Protein AF-A0A0G1R8Z8-F1 (afdb_monomer)

Secondary structure (DSSP, 8-state):
--SS--EEE-HHHHHHHHH-HHHHIIIII---TTT-PEEEE--HHHHHHHHHHHHHHHHTTS-TTTTTTS-HHHHHHHHHTTTTGGGGT-SSHHHHHHHHHHHHHHHHHHHHS-GGGGS-BPPPSSSS-EEEEETTTTEEEE---S--B--TT--SS---EEE--TTT-SSPEEEPPPPHHHHHHHHHHHHHHHHHHHHTT----TTGGG--TTTHHHHHHHTT-SEEEEEETTTEEEEE-TT---------

Solvent-accessible surface area (backbone atoms only — not comparable to full-atom values): 14712 Å² total; per-residue (Å²): 129,77,92,73,80,48,52,77,42,30,70,68,55,5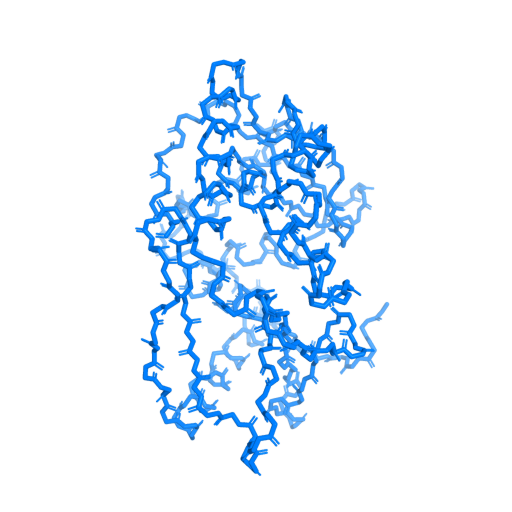2,50,34,34,75,74,21,32,33,27,25,39,49,55,71,68,42,52,43,91,86,80,64,25,28,49,40,81,38,34,51,68,56,35,41,49,52,40,52,47,55,51,56,49,55,40,69,78,46,59,54,88,54,48,70,74,56,53,63,58,64,50,35,61,62,50,41,66,75,36,52,55,55,52,12,33,34,86,46,71,66,63,43,50,54,43,49,54,51,47,47,52,28,43,52,42,36,73,77,34,46,65,69,72,59,44,57,58,59,81,73,97,49,96,65,44,70,47,76,74,33,72,93,76,34,32,29,38,36,54,81,74,86,77,45,73,54,61,96,87,64,88,64,98,74,94,78,50,62,53,64,49,52,85,83,39,64,54,67,44,78,47,87,78,73,62,66,68,63,50,48,53,53,53,50,52,53,50,51,53,52,50,50,31,59,76,67,72,54,50,62,37,88,63,44,92,82,41,43,91,71,30,43,68,55,50,32,47,76,71,64,70,32,45,80,48,50,76,52,78,90,59,19,41,26,29,23,58,81,84,56,87,66,74,84,72,89,80,120

Foldseek 3Di:
DPPQPAAEDEPVLLVLQVQFLLLSCQQPPDADPPQRFHAAEADLVNLLVVLLLVLLLVLLVDDLVCSPVDQSLVSSVVSSVCCPDVNRQDPDPVSSVVSSVLSSQLSVLCSVQVELSSAHWDDDPDPKDKDPLDSPNRHIYIDDDSTGRDDPPDPDPDDWDFDDPSSPDSYTHTDDDDDPVVVSVVSVVSSVVSVVCVVVVNTATPVGPVHDPSNVVSVCVVVVQWDFNQADPPRYTYTHRPVDPDPPPPPD

Sequence (252 aa):
MDRFSAVWLSHSSISAFKHCPRSYYLGSLYRDPQSGHKIGLITPSLALGSAVHEVLESLSILPTSDRFIISLIDRFQSVWQKFSGHKGGFSDAATESRSKEKGEEMLRRVMQHPGPLERKAVKIGQDLPQYWLSEADNLMLCGKLDWLEYLECQTYPVKKASYWHIAKDDMPIEKSLPDLTQSHELVLQIGKEIKLARALNRFKCPQGEQGCKYCLPYEKILDGKATFVGEGNYHTDLYADFTSTLPKSEIL

Mean predicted aligned error: 5.69 Å

Radius of gyration: 19.79 Å; Cα contacts (8 Å, |Δi|>4): 322; chains: 1; bounding box: 51×37×48 Å

Nearest PDB structures (foldseek):
  5aqd-assembly1_A  TM=4.080E-01  e=3.648E+00  Phormidium rubidum A09DM

Structure (mmCIF, N/CA/C/O backbone):
data_AF-A0A0G1R8Z8-F1
#
_entry.id   AF-A0A0G1R8Z8-F1
#
loop_
_atom_site.group_PDB
_atom_site.id
_atom_site.type_symbol
_atom_site.label_atom_id
_atom_site.label_alt_id
_atom_site.label_comp_id
_atom_site.label_asym_id
_atom_site.label_entity_id
_atom_site.label_seq_id
_atom_site.pdbx_PDB_ins_code
_atom_site.Cartn_x
_atom_site.Cartn_y
_atom_site.Cartn_z
_atom_site.occupancy
_atom_site.B_iso_or_equiv
_atom_site.auth_seq_id
_atom_site.auth_comp_id
_atom_site.auth_asym_id
_atom_site.auth_atom_id
_atom_site.pdbx_PDB_model_num
ATOM 1 N N . MET A 1 1 ? -15.969 -15.998 7.330 1.00 39.88 1 MET A N 1
ATOM 2 C CA . MET A 1 1 ? -15.921 -15.678 8.775 1.00 39.88 1 MET A CA 1
ATOM 3 C C . MET A 1 1 ? -14.471 -15.463 9.165 1.00 39.88 1 MET A C 1
ATOM 5 O O . MET A 1 1 ? -13.624 -16.183 8.651 1.00 39.88 1 MET A O 1
ATOM 9 N N . ASP A 1 2 ? -14.185 -14.459 9.994 1.00 58.53 2 ASP A N 1
ATOM 10 C CA . ASP A 1 2 ? -12.839 -14.244 10.537 1.00 58.53 2 ASP A CA 1
ATOM 11 C C . ASP A 1 2 ? -12.462 -15.436 11.424 1.00 58.53 2 ASP A C 1
ATOM 13 O O . ASP A 1 2 ? -13.195 -15.774 12.351 1.00 58.53 2 ASP A O 1
ATOM 17 N N . ARG A 1 3 ? -11.342 -16.093 11.113 1.00 59.28 3 ARG A N 1
ATOM 18 C CA . ARG A 1 3 ? -10.870 -17.288 11.824 1.00 59.28 3 ARG A CA 1
ATOM 19 C C . ARG A 1 3 ? -10.452 -16.980 13.265 1.00 59.28 3 ARG A C 1
ATOM 21 O O . ARG A 1 3 ? -10.438 -17.893 14.084 1.00 59.28 3 ARG A O 1
ATOM 28 N N . PHE A 1 4 ? -10.106 -15.727 13.568 1.00 67.56 4 PHE A N 1
ATOM 29 C CA . PHE A 1 4 ? -9.470 -15.352 14.834 1.00 67.56 4 PHE A CA 1
ATOM 30 C C . PHE A 1 4 ? -10.316 -14.420 15.710 1.00 67.56 4 PHE A C 1
ATOM 32 O O . PHE A 1 4 ? -9.870 -14.067 16.797 1.00 67.56 4 PHE A O 1
ATOM 39 N N . SER A 1 5 ? -11.513 -14.012 15.262 1.00 79.75 5 SER A N 1
ATOM 40 C CA . SER A 1 5 ? -12.367 -13.028 15.959 1.00 79.75 5 SER A CA 1
ATOM 41 C C . SER A 1 5 ? -11.605 -11.762 16.401 1.00 79.75 5 SER A C 1
ATOM 43 O O . SER A 1 5 ? -11.938 -11.142 17.413 1.00 79.75 5 SER A O 1
ATOM 45 N N . ALA A 1 6 ? -10.565 -11.384 15.652 1.00 87.88 6 ALA A N 1
ATOM 46 C CA . ALA A 1 6 ? -9.580 -10.391 16.057 1.00 87.88 6 ALA A CA 1
ATOM 47 C C . ALA A 1 6 ? -9.803 -9.049 15.349 1.00 87.88 6 ALA A C 1
ATOM 49 O O . ALA A 1 6 ? -10.399 -8.946 14.272 1.00 87.88 6 ALA A O 1
ATOM 50 N N . VAL A 1 7 ? -9.282 -7.972 15.930 1.00 92.38 7 VAL A N 1
ATOM 51 C CA . VAL A 1 7 ? -9.089 -6.722 15.193 1.00 92.38 7 VAL A CA 1
ATOM 52 C C . VAL A 1 7 ? -7.753 -6.807 14.472 1.00 92.38 7 VAL A C 1
ATOM 54 O O . VAL A 1 7 ? -6.696 -6.791 15.097 1.00 92.38 7 VAL A O 1
ATOM 57 N N . TRP A 1 8 ? -7.827 -6.896 13.148 1.00 93.50 8 TRP A N 1
ATOM 58 C CA . TRP A 1 8 ? -6.665 -6.917 12.272 1.00 93.50 8 TRP A CA 1
ATOM 59 C C . TRP A 1 8 ? -6.140 -5.498 12.061 1.00 93.50 8 TRP A C 1
ATOM 61 O O . TRP A 1 8 ? -6.896 -4.588 11.704 1.00 93.50 8 TRP A O 1
ATOM 71 N N . LEU A 1 9 ? -4.846 -5.325 12.293 1.00 95.12 9 LEU A N 1
ATOM 72 C CA . LEU A 1 9 ? -4.134 -4.059 12.275 1.00 95.12 9 LEU A CA 1
ATOM 73 C C . LEU A 1 9 ? -3.022 -4.139 11.233 1.00 95.12 9 LEU A C 1
ATOM 75 O O . LEU A 1 9 ? -2.052 -4.870 11.410 1.00 95.12 9 LEU A O 1
ATOM 79 N N . SER A 1 10 ? -3.146 -3.367 10.160 1.00 94.38 10 SER A N 1
ATOM 80 C CA . SER A 1 10 ? -2.079 -3.163 9.184 1.00 94.38 10 SER A CA 1
ATOM 81 C C . SER A 1 10 ? -1.579 -1.728 9.215 1.00 94.38 10 SER A C 1
ATOM 83 O O . SER A 1 10 ? -2.273 -0.830 9.696 1.00 94.38 10 SER A O 1
ATOM 85 N N . HIS A 1 11 ? -0.387 -1.487 8.663 1.00 92.94 11 HIS A N 1
ATOM 86 C CA . HIS A 1 11 ? 0.146 -0.130 8.517 1.00 92.94 11 HIS A CA 1
ATOM 87 C C . HIS A 1 11 ? -0.889 0.801 7.861 1.00 92.94 11 HIS A C 1
ATOM 89 O O . HIS A 1 11 ? -1.203 1.871 8.384 1.00 92.94 11 HIS A O 1
ATOM 95 N N . SER A 1 12 ? -1.467 0.377 6.733 1.00 91.25 12 SER A N 1
ATOM 96 C CA . SER A 1 12 ? -2.449 1.167 5.986 1.00 91.25 12 SER A CA 1
ATOM 97 C C . SER A 1 12 ? -3.742 1.382 6.770 1.00 91.25 12 SER A C 1
ATOM 99 O O . SER A 1 12 ? -4.284 2.485 6.745 1.00 91.25 12 SER A O 1
ATOM 101 N N . SER A 1 13 ? -4.220 0.377 7.514 1.00 93.38 13 SER A N 1
ATOM 102 C CA . SER A 1 13 ? -5.449 0.508 8.304 1.00 93.38 13 SER A CA 1
ATOM 103 C C . SER A 1 13 ? -5.258 1.431 9.512 1.00 93.38 13 SER A C 1
ATOM 105 O O . SER A 1 13 ? -6.115 2.271 9.787 1.00 93.38 13 SER A O 1
ATOM 107 N N . ILE A 1 14 ? -4.118 1.318 10.202 1.00 96.19 14 ILE A N 1
ATOM 108 C CA . ILE A 1 14 ? -3.718 2.209 11.299 1.00 96.19 14 ILE A CA 1
ATOM 109 C C . ILE A 1 14 ? -3.596 3.643 10.781 1.00 96.19 14 ILE A C 1
ATOM 111 O O . ILE A 1 14 ? -4.170 4.563 11.362 1.00 96.19 14 ILE A O 1
ATOM 115 N N . SER A 1 15 ? -2.891 3.834 9.664 1.00 95.62 15 SER A N 1
ATOM 116 C CA . SER A 1 15 ? -2.718 5.149 9.048 1.00 95.62 15 SER A CA 1
ATOM 117 C C . SER A 1 15 ? -4.064 5.766 8.662 1.00 95.62 15 SER A C 1
ATOM 119 O O . SER A 1 15 ? -4.334 6.910 9.028 1.00 95.62 15 SER A O 1
ATOM 121 N N . ALA A 1 16 ? -4.948 5.014 7.999 1.00 95.44 16 ALA A N 1
ATOM 122 C CA . ALA A 1 16 ? -6.281 5.493 7.635 1.00 95.44 16 ALA A CA 1
ATOM 123 C C . ALA A 1 16 ? -7.085 5.935 8.866 1.00 95.44 16 ALA A C 1
ATOM 125 O O . ALA A 1 16 ? -7.680 7.011 8.850 1.00 95.44 16 ALA A O 1
ATOM 126 N N . PHE A 1 17 ? -7.054 5.154 9.951 1.00 97.12 17 PHE A N 1
ATOM 127 C CA . PHE A 1 17 ? -7.760 5.495 11.185 1.00 97.12 17 PHE A CA 1
ATOM 128 C C . PHE A 1 17 ? -7.213 6.771 11.830 1.00 97.12 17 PHE A C 1
ATOM 130 O O . PHE A 1 17 ? -7.995 7.657 12.173 1.00 97.12 17 PHE A O 1
ATOM 137 N N . LYS A 1 18 ? -5.883 6.902 11.928 1.00 96.81 18 LYS A N 1
ATOM 138 C CA . LYS A 1 18 ? -5.230 8.098 12.484 1.00 96.81 18 LYS A CA 1
ATOM 139 C C . LYS A 1 18 ? -5.553 9.362 11.687 1.00 96.81 18 LYS A C 1
ATOM 141 O O . LYS A 1 18 ? -5.740 10.419 12.279 1.00 96.81 18 LYS A O 1
ATOM 146 N N . HIS A 1 19 ? -5.619 9.264 10.360 1.00 95.56 19 HIS A N 1
ATOM 147 C CA . HIS A 1 19 ? -5.975 10.397 9.507 1.00 95.56 19 HIS A CA 1
ATOM 148 C C . HIS A 1 19 ? -7.464 10.742 9.592 1.00 95.56 19 HIS A C 1
ATOM 150 O O . HIS A 1 19 ? -7.829 11.917 9.657 1.00 95.56 19 HIS A O 1
ATOM 156 N N . CYS A 1 20 ? -8.335 9.733 9.543 1.00 97.50 20 CYS A N 1
ATOM 157 C CA . CYS A 1 20 ? -9.777 9.908 9.635 1.00 97.50 20 CYS A CA 1
ATOM 158 C C . CYS A 1 20 ? -10.481 8.575 9.963 1.00 97.50 20 CYS A C 1
ATOM 160 O O . CYS A 1 20 ? -10.601 7.719 9.079 1.00 97.50 20 CYS A O 1
ATOM 162 N N . PRO A 1 21 ? -11.066 8.415 11.168 1.00 97.62 21 PRO A N 1
ATOM 163 C CA . PRO A 1 21 ? -11.839 7.222 11.521 1.00 97.62 21 PRO A CA 1
ATOM 164 C C . PRO A 1 21 ? -12.980 6.919 10.542 1.00 97.62 21 PRO A C 1
ATOM 166 O O . PRO A 1 21 ? -13.244 5.754 10.251 1.00 97.62 21 PRO A O 1
ATOM 169 N N . ARG A 1 22 ? -13.623 7.958 9.985 1.00 97.56 22 ARG A N 1
ATOM 170 C CA . ARG A 1 22 ? -14.664 7.807 8.954 1.00 97.56 22 ARG A CA 1
ATOM 171 C C . ARG A 1 22 ? -14.109 7.184 7.668 1.00 97.56 22 ARG A C 1
ATOM 173 O O . ARG A 1 22 ? -14.706 6.254 7.140 1.00 97.56 22 ARG A O 1
ATOM 180 N N . SER A 1 23 ? -12.946 7.638 7.193 1.00 96.62 23 SER A N 1
ATOM 181 C CA . SER A 1 23 ? -12.278 7.046 6.022 1.00 96.62 23 SER A CA 1
ATOM 182 C C . SER A 1 23 ? -11.858 5.599 6.277 1.00 96.62 23 SER A C 1
ATOM 184 O O . SER A 1 23 ? -12.014 4.761 5.393 1.00 96.62 23 SER A O 1
ATOM 186 N N . TYR A 1 24 ? -11.370 5.295 7.483 1.00 96.94 24 TYR A N 1
ATOM 187 C CA . TYR A 1 24 ? -11.067 3.923 7.889 1.00 96.94 24 TYR A CA 1
ATOM 188 C C . TYR A 1 24 ? -12.302 3.024 7.814 1.00 96.94 24 TYR A C 1
ATOM 190 O O . TYR A 1 24 ? -12.228 1.942 7.233 1.00 96.94 24 TYR A O 1
ATOM 198 N N . TYR A 1 25 ? -13.440 3.473 8.351 1.00 97.00 25 TYR A N 1
ATOM 199 C CA . TYR A 1 25 ? -14.686 2.718 8.263 1.00 97.00 25 TYR A CA 1
ATOM 200 C C . TYR A 1 25 ? -15.062 2.439 6.808 1.00 97.00 25 TYR A C 1
ATOM 202 O O . TYR A 1 25 ? -15.216 1.276 6.443 1.00 97.00 25 TYR A O 1
ATOM 210 N N . LEU A 1 26 ? -15.125 3.480 5.976 1.00 96.12 26 LEU A N 1
ATOM 211 C CA . LEU A 1 26 ? -15.540 3.362 4.578 1.00 96.12 26 LEU A CA 1
ATOM 212 C C . LEU A 1 26 ? -14.603 2.471 3.747 1.00 96.12 26 LEU A C 1
ATOM 214 O O . LEU A 1 26 ? -15.076 1.630 2.994 1.00 96.12 26 LEU A O 1
ATOM 218 N N . GLY A 1 27 ? -13.285 2.595 3.914 1.00 93.50 27 GLY A N 1
ATOM 219 C CA . GLY A 1 27 ? -12.323 1.813 3.128 1.00 93.50 27 GLY A CA 1
ATOM 220 C C . GLY A 1 27 ? -12.038 0.406 3.668 1.00 93.50 27 GLY A C 1
ATOM 221 O O . GLY A 1 27 ? -11.642 -0.480 2.915 1.00 93.50 27 GLY A O 1
ATOM 222 N N . SER A 1 28 ? -12.194 0.168 4.977 1.00 92.00 28 SER A N 1
ATOM 223 C CA . SER A 1 28 ? -11.765 -1.097 5.609 1.00 92.00 28 SER A CA 1
ATOM 224 C C . SER A 1 28 ? -12.922 -1.964 6.110 1.00 92.00 28 SER A C 1
ATOM 226 O O . SER A 1 28 ? -12.857 -3.199 6.022 1.00 92.00 28 SER A O 1
ATOM 228 N N . LEU A 1 29 ? -13.980 -1.352 6.648 1.00 93.38 29 LEU A N 1
ATOM 229 C CA . LEU A 1 29 ? -15.059 -2.053 7.353 1.00 93.38 29 LEU A CA 1
ATOM 230 C C . LEU A 1 29 ? -16.357 -2.118 6.558 1.00 93.38 29 LEU A C 1
ATOM 232 O O . LEU A 1 29 ? -17.009 -3.159 6.576 1.00 93.38 29 LEU A O 1
ATOM 236 N N . TYR A 1 30 ? -16.706 -1.041 5.863 1.00 95.06 30 TYR A N 1
ATOM 237 C CA . TYR A 1 30 ? -17.892 -0.983 5.028 1.00 95.06 30 TYR A CA 1
ATOM 238 C C . TYR A 1 30 ? -17.834 -2.065 3.944 1.00 95.06 30 TYR A C 1
ATOM 240 O O . TYR A 1 30 ? -16.764 -2.412 3.426 1.00 95.06 30 TYR A O 1
ATOM 248 N N . ARG A 1 31 ? -18.999 -2.638 3.658 1.00 95.19 31 ARG A N 1
ATOM 249 C CA . ARG A 1 31 ? -19.229 -3.557 2.551 1.00 95.19 31 ARG A CA 1
ATOM 250 C C . ARG A 1 31 ? -20.431 -3.044 1.790 1.00 95.19 31 ARG A C 1
ATOM 252 O O . ARG A 1 31 ? -21.429 -2.691 2.421 1.00 95.19 31 ARG A O 1
ATOM 259 N N . ASP A 1 32 ? -20.308 -2.991 0.476 1.00 93.38 32 ASP A N 1
ATOM 260 C CA . ASP A 1 32 ? -21.409 -2.594 -0.381 1.00 93.38 32 ASP A CA 1
ATOM 261 C C . ASP A 1 32 ? -22.579 -3.587 -0.210 1.00 93.38 32 ASP A C 1
ATOM 263 O O . ASP A 1 32 ? -22.354 -4.798 -0.247 1.00 93.38 32 ASP A O 1
ATOM 267 N N . PRO A 1 33 ? -23.820 -3.127 0.032 1.00 92.88 33 PRO A N 1
ATOM 268 C CA . PRO A 1 33 ? -24.957 -4.021 0.243 1.00 92.88 33 PRO A CA 1
ATOM 269 C C . PRO A 1 33 ? -25.344 -4.868 -0.974 1.00 92.88 33 PRO A C 1
ATOM 271 O O . PRO A 1 33 ? -26.024 -5.877 -0.793 1.00 92.88 33 PRO A O 1
ATOM 274 N N . GLN A 1 34 ? -24.970 -4.461 -2.191 1.00 90.62 34 GLN A N 1
ATOM 275 C CA . GLN A 1 34 ? -25.315 -5.168 -3.424 1.00 90.62 34 GLN A CA 1
ATOM 276 C C . GLN A 1 34 ? -24.279 -6.244 -3.750 1.00 90.62 34 GLN A C 1
ATOM 278 O O . GLN A 1 34 ? -24.656 -7.388 -4.002 1.00 90.62 34 GLN A O 1
ATOM 283 N N . SER A 1 35 ? -22.987 -5.905 -3.721 1.00 92.06 35 SER A N 1
ATOM 284 C CA . SER A 1 35 ? -21.907 -6.851 -4.048 1.00 92.06 35 SER A CA 1
ATOM 285 C C . SER A 1 35 ? -21.364 -7.609 -2.833 1.00 92.06 35 SER A C 1
ATOM 287 O O . SER A 1 35 ? -20.775 -8.680 -2.967 1.00 92.06 35 SER A O 1
ATOM 289 N N . GLY A 1 36 ? -21.528 -7.068 -1.623 1.00 93.62 36 GLY A N 1
ATOM 290 C CA . GLY A 1 36 ? -20.862 -7.557 -0.414 1.00 93.62 36 GLY A CA 1
ATOM 291 C C . GLY A 1 36 ? -19.353 -7.276 -0.387 1.00 93.62 36 GLY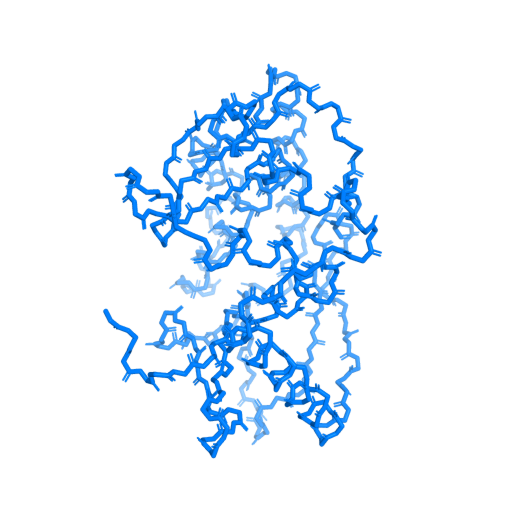 A C 1
ATOM 292 O O . GLY A 1 36 ? -18.672 -7.689 0.559 1.00 93.62 36 GLY A O 1
ATOM 293 N N . HIS A 1 37 ? -18.816 -6.584 -1.394 1.00 94.88 37 HIS A N 1
ATOM 294 C CA . HIS A 1 37 ? -17.397 -6.265 -1.526 1.00 94.88 37 HIS A CA 1
ATOM 295 C C . HIS A 1 37 ? -17.017 -5.007 -0.742 1.00 94.88 37 HIS A C 1
ATOM 297 O O . HIS A 1 37 ? -17.854 -4.210 -0.316 1.00 94.88 37 HIS A O 1
ATOM 303 N N . LYS A 1 38 ? -15.715 -4.820 -0.518 1.00 95.38 38 LYS A N 1
ATOM 304 C CA . LYS A 1 38 ? -15.174 -3.532 -0.062 1.00 95.38 38 LYS A CA 1
ATOM 305 C C . LYS A 1 38 ? -15.286 -2.500 -1.175 1.00 95.38 38 LYS A C 1
ATOM 307 O O . LYS A 1 38 ? -15.185 -2.856 -2.339 1.00 95.38 38 LYS A O 1
ATOM 312 N N . ILE A 1 39 ? -15.366 -1.226 -0.812 1.00 95.62 39 ILE A N 1
ATOM 313 C CA . ILE A 1 39 ? -15.182 -0.130 -1.766 1.00 95.62 39 ILE A CA 1
ATOM 314 C C . ILE A 1 39 ? -13.728 0.345 -1.732 1.00 95.62 39 ILE A C 1
ATOM 316 O O . ILE A 1 39 ? -13.145 0.545 -0.664 1.00 95.62 39 ILE A O 1
ATOM 320 N N . GLY A 1 40 ? -13.133 0.511 -2.905 1.00 93.94 40 GLY A N 1
ATOM 321 C CA . GLY A 1 40 ? -11.768 0.978 -3.094 1.00 93.94 40 GLY A CA 1
ATOM 322 C C . GLY A 1 40 ? -11.722 2.155 -4.056 1.00 93.94 40 GLY A C 1
ATOM 323 O O . GLY A 1 40 ? -12.546 2.279 -4.958 1.00 93.94 40 GLY A O 1
ATOM 324 N N . LEU A 1 41 ? -10.735 3.022 -3.865 1.00 93.94 41 LEU A N 1
ATOM 325 C CA . LEU A 1 41 ? -10.465 4.134 -4.770 1.00 93.94 41 LEU A CA 1
ATOM 326 C C . LEU A 1 41 ? -9.310 3.755 -5.685 1.00 93.94 41 LEU A C 1
ATOM 328 O O . LEU A 1 41 ? -8.272 3.304 -5.199 1.00 93.94 41 LEU A O 1
ATOM 332 N N . ILE A 1 42 ? -9.460 3.999 -6.981 1.00 94.56 42 ILE A N 1
ATOM 333 C CA . ILE A 1 42 ? -8.354 3.956 -7.931 1.00 94.56 42 ILE A CA 1
ATOM 334 C C . ILE A 1 42 ? -8.026 5.369 -8.409 1.00 94.56 42 ILE A C 1
ATOM 336 O O . ILE A 1 42 ? -8.902 6.202 -8.639 1.00 94.56 42 ILE A O 1
ATOM 340 N N . THR A 1 43 ? -6.734 5.647 -8.532 1.00 94.00 43 THR A N 1
ATOM 341 C CA . THR A 1 43 ? -6.217 6.915 -9.051 1.00 94.00 43 THR A CA 1
ATOM 342 C C . THR A 1 43 ? -5.051 6.632 -9.992 1.00 94.00 43 THR A C 1
ATOM 344 O O . THR A 1 43 ? -4.381 5.611 -9.804 1.00 94.00 43 THR A O 1
ATOM 347 N N . PRO A 1 44 ? -4.720 7.552 -10.916 1.00 94.44 44 PRO A N 1
ATOM 348 C CA . PRO A 1 44 ? -3.549 7.424 -11.784 1.00 94.44 44 PRO A CA 1
ATOM 349 C C . PRO A 1 44 ? -2.248 7.117 -11.029 1.00 94.44 44 PRO A C 1
ATOM 351 O O . PRO A 1 44 ? -1.438 6.312 -11.482 1.00 94.44 44 PRO A O 1
ATOM 354 N N . SER A 1 45 ? -2.053 7.736 -9.858 1.00 93.44 45 SER A N 1
ATOM 355 C CA . SER A 1 45 ? -0.876 7.509 -9.011 1.00 93.44 45 SER A CA 1
ATOM 356 C C . SER A 1 45 ? -0.870 6.114 -8.386 1.00 93.44 45 SER A C 1
ATOM 358 O O . SER A 1 45 ? 0.180 5.478 -8.335 1.00 93.44 45 SER A O 1
ATOM 360 N N . LEU A 1 46 ? -2.031 5.630 -7.927 1.00 93.12 46 LEU A N 1
ATOM 361 C CA . LEU A 1 46 ? -2.152 4.287 -7.361 1.00 93.12 46 LEU A CA 1
ATOM 362 C C . LEU A 1 46 ? -1.948 3.220 -8.439 1.00 93.12 46 LEU A C 1
ATOM 364 O O . LEU A 1 46 ? -1.193 2.286 -8.212 1.00 93.12 46 LEU A O 1
ATOM 368 N N . ALA A 1 47 ? -2.551 3.395 -9.617 1.00 95.19 47 ALA A N 1
ATOM 369 C CA . ALA A 1 47 ? -2.371 2.506 -10.760 1.00 95.19 47 ALA A CA 1
ATOM 370 C C . ALA A 1 47 ? -0.894 2.405 -11.176 1.00 95.19 47 ALA A C 1
ATOM 372 O O . ALA A 1 47 ? -0.366 1.304 -11.326 1.00 95.19 47 ALA A O 1
ATOM 373 N N . LEU A 1 48 ? -0.207 3.550 -11.273 1.00 96.62 48 LEU A N 1
ATOM 374 C CA . LEU A 1 48 ? 1.233 3.606 -11.523 1.00 96.62 48 LEU A CA 1
ATOM 375 C C . LEU A 1 48 ? 2.030 2.835 -10.462 1.00 96.62 48 LEU A C 1
ATOM 377 O O . LEU A 1 48 ? 2.846 1.982 -10.808 1.00 96.62 48 LEU A O 1
ATOM 381 N N . GLY A 1 49 ? 1.785 3.120 -9.181 1.00 95.12 49 GLY A N 1
ATOM 382 C CA . GLY A 1 49 ? 2.459 2.440 -8.077 1.00 95.12 49 GLY A CA 1
ATOM 383 C C . GLY A 1 49 ? 2.236 0.929 -8.118 1.00 95.12 49 GLY A C 1
ATOM 384 O O . GLY A 1 49 ? 3.200 0.172 -8.100 1.00 95.12 49 GLY A O 1
ATOM 385 N N . SER A 1 50 ? 0.985 0.484 -8.254 1.00 94.38 50 SER A N 1
ATOM 386 C CA . SER A 1 50 ? 0.631 -0.937 -8.330 1.00 94.38 50 SER A CA 1
ATOM 387 C C . SER A 1 50 ? 1.303 -1.653 -9.501 1.00 94.38 50 SER A C 1
ATOM 389 O O . SER A 1 50 ? 1.816 -2.752 -9.309 1.00 94.38 50 SER A O 1
ATOM 391 N N . ALA A 1 51 ? 1.368 -1.031 -10.681 1.00 96.69 51 ALA A N 1
ATOM 392 C CA . ALA A 1 51 ? 2.045 -1.614 -11.837 1.00 96.69 51 ALA A CA 1
ATOM 393 C C . ALA A 1 51 ? 3.560 -1.772 -11.607 1.00 96.69 51 ALA A C 1
ATOM 395 O O . ALA A 1 51 ? 4.129 -2.810 -11.942 1.00 96.69 51 ALA A O 1
ATOM 396 N N . V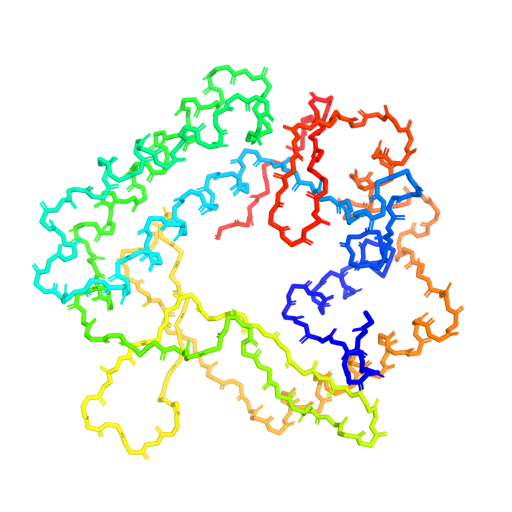AL A 1 52 ? 4.216 -0.772 -11.005 1.00 97.12 52 VAL A N 1
ATOM 397 C CA . VAL A 1 52 ? 5.646 -0.852 -10.656 1.00 97.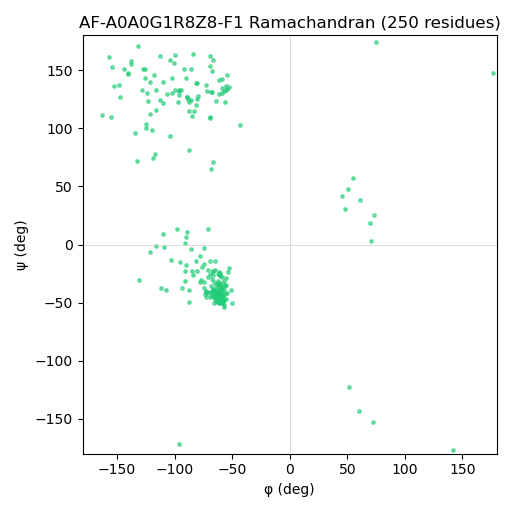12 52 VAL A CA 1
ATOM 398 C C . VAL A 1 52 ? 5.892 -1.917 -9.583 1.00 97.12 52 VAL A C 1
ATOM 400 O O . VAL A 1 52 ? 6.802 -2.730 -9.742 1.00 97.12 52 VAL A O 1
ATOM 403 N N . HIS A 1 53 ? 5.070 -1.959 -8.529 1.00 94.31 53 HIS A N 1
ATOM 404 C CA . HIS A 1 53 ? 5.157 -2.980 -7.480 1.00 94.31 53 HIS A CA 1
ATOM 405 C C . HIS A 1 53 ? 5.029 -4.391 -8.055 1.00 94.31 53 HIS A C 1
ATOM 407 O O . HIS A 1 53 ? 5.878 -5.233 -7.783 1.00 94.31 53 HIS A O 1
ATOM 413 N N . GLU A 1 54 ? 4.035 -4.637 -8.912 1.00 94.94 54 GLU A N 1
ATOM 414 C CA . GLU A 1 54 ? 3.826 -5.956 -9.515 1.00 94.94 54 GLU A CA 1
ATOM 415 C C . GLU A 1 54 ? 5.048 -6.421 -10.327 1.00 94.94 54 GLU A C 1
ATOM 417 O O . GLU A 1 54 ? 5.454 -7.582 -10.232 1.00 94.94 54 GLU A O 1
ATOM 422 N N . VAL A 1 55 ? 5.692 -5.515 -11.076 1.00 96.31 55 VAL A N 1
ATOM 423 C CA . VAL A 1 55 ? 6.929 -5.828 -11.810 1.00 96.31 55 VAL A CA 1
ATOM 424 C C . VAL A 1 55 ? 8.059 -6.202 -10.851 1.00 96.31 55 VAL A C 1
ATOM 426 O O . VAL A 1 55 ? 8.702 -7.234 -11.050 1.00 96.31 55 VAL A O 1
ATOM 429 N N . LEU A 1 56 ? 8.307 -5.400 -9.815 1.00 95.12 56 LEU A N 1
ATOM 430 C CA . LEU A 1 56 ? 9.446 -5.599 -8.913 1.00 95.12 56 LEU A CA 1
ATOM 431 C C . LEU A 1 56 ? 9.264 -6.799 -7.980 1.00 95.12 56 LEU A C 1
ATOM 433 O O . LEU A 1 56 ? 10.193 -7.588 -7.807 1.00 95.12 56 LEU A O 1
ATOM 437 N N . GLU A 1 57 ? 8.065 -6.999 -7.439 1.00 91.69 57 GLU A N 1
ATOM 438 C CA . GLU A 1 57 ? 7.745 -8.151 -6.590 1.00 91.69 57 GLU A CA 1
ATOM 439 C C . GLU A 1 57 ? 7.892 -9.469 -7.361 1.00 91.69 57 GLU A C 1
ATOM 441 O O . GLU A 1 57 ? 8.373 -10.461 -6.802 1.00 91.69 57 GLU A O 1
ATOM 446 N N . SER A 1 58 ? 7.586 -9.476 -8.667 1.00 91.94 58 SER A N 1
ATOM 447 C CA . SER A 1 58 ? 7.767 -10.661 -9.519 1.00 91.94 58 SER A CA 1
ATOM 448 C C . SER A 1 58 ? 9.226 -11.140 -9.588 1.00 91.94 58 SER A C 1
ATOM 450 O O . SER A 1 58 ? 9.475 -12.338 -9.744 1.00 91.94 58 SER A O 1
ATOM 452 N N . LEU A 1 59 ? 10.202 -10.242 -9.391 1.00 93.00 59 LEU A N 1
ATOM 453 C CA . LEU A 1 59 ? 11.630 -10.580 -9.402 1.00 93.00 59 LEU A CA 1
ATOM 454 C C . LEU A 1 59 ? 12.022 -11.469 -8.222 1.00 93.00 59 LEU A C 1
ATOM 456 O O . LEU A 1 59 ? 12.931 -12.291 -8.347 1.00 93.00 59 LEU A O 1
ATOM 460 N N . SER A 1 60 ? 11.323 -11.354 -7.088 1.00 89.12 60 SER A N 1
ATOM 461 C CA . SER A 1 60 ? 11.584 -12.180 -5.901 1.00 89.12 60 SER A CA 1
ATOM 462 C C . SER A 1 60 ? 11.382 -13.673 -6.181 1.00 89.12 60 SER A C 1
ATOM 464 O O . SER A 1 60 ? 11.972 -14.524 -5.509 1.00 89.12 60 SER A O 1
ATOM 466 N N . ILE A 1 61 ? 10.574 -14.002 -7.196 1.00 87.56 61 ILE A N 1
ATOM 467 C CA . ILE A 1 61 ? 10.252 -15.375 -7.572 1.00 87.56 61 ILE A CA 1
ATOM 468 C C . ILE A 1 61 ? 11.404 -16.023 -8.348 1.00 87.56 61 ILE A C 1
ATOM 470 O O . ILE A 1 61 ? 11.605 -17.232 -8.202 1.00 87.56 61 ILE A O 1
ATOM 474 N N . LEU A 1 6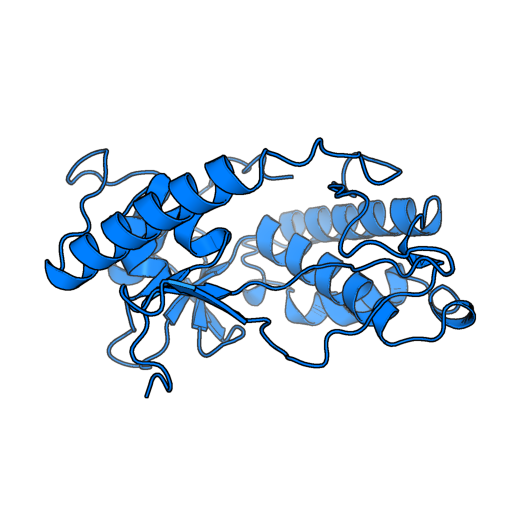2 ? 12.171 -15.222 -9.091 1.00 90.62 62 LEU A N 1
ATOM 475 C CA . LEU A 1 62 ? 13.227 -15.650 -10.006 1.00 90.62 62 LEU A CA 1
ATOM 476 C C . LEU A 1 62 ? 14.583 -15.856 -9.298 1.00 90.62 62 LEU A C 1
ATOM 478 O O . LEU A 1 62 ? 14.885 -15.146 -8.325 1.00 90.62 62 LEU A O 1
ATOM 482 N N . PRO A 1 63 ? 15.437 -16.765 -9.814 1.00 92.31 63 PRO A N 1
ATOM 483 C CA . PRO A 1 63 ? 16.856 -16.806 -9.467 1.00 92.31 63 PRO A CA 1
ATOM 484 C C . PRO A 1 63 ? 17.519 -15.447 -9.709 1.00 92.31 63 PRO A C 1
ATOM 486 O O . PRO A 1 63 ? 17.170 -14.744 -10.654 1.00 92.31 63 PRO A O 1
ATOM 489 N N . THR A 1 64 ? 18.493 -15.072 -8.877 1.00 92.88 64 THR A N 1
ATOM 490 C CA . THR A 1 64 ? 19.150 -13.753 -8.959 1.00 92.88 64 THR A CA 1
ATOM 491 C C . THR A 1 64 ? 19.801 -13.490 -10.317 1.00 92.88 64 THR A C 1
ATOM 493 O O . THR A 1 64 ? 19.751 -12.360 -10.789 1.00 92.88 64 THR A O 1
ATOM 496 N N . SER A 1 65 ? 20.340 -14.527 -10.971 1.00 93.56 65 SER A N 1
ATOM 497 C CA . SER A 1 65 ? 20.913 -14.459 -12.324 1.00 93.56 65 SER A CA 1
ATOM 498 C C . SER A 1 65 ? 19.902 -14.074 -13.406 1.00 93.56 65 SER A C 1
ATOM 500 O O . SER A 1 65 ? 20.290 -13.523 -14.431 1.00 93.56 65 SER A O 1
ATOM 502 N N . ASP A 1 66 ? 18.614 -14.341 -13.178 1.00 94.31 66 ASP A N 1
ATOM 503 C CA . ASP A 1 66 ? 17.592 -14.299 -14.226 1.00 94.31 66 ASP A CA 1
ATOM 504 C C . ASP A 1 66 ? 16.734 -13.027 -14.160 1.00 94.31 66 ASP A C 1
ATOM 506 O O . ASP A 1 66 ? 15.994 -12.709 -15.095 1.00 94.31 66 ASP A O 1
ATOM 510 N N . ARG A 1 67 ? 16.818 -12.280 -13.052 1.00 93.12 67 ARG A N 1
ATOM 511 C CA . ARG A 1 67 ? 15.922 -11.153 -12.739 1.00 93.12 67 ARG A CA 1
ATOM 512 C C . ARG A 1 67 ? 15.938 -10.050 -13.791 1.00 93.12 67 ARG A C 1
ATOM 514 O O . ARG A 1 67 ? 14.878 -9.522 -14.118 1.00 93.12 67 ARG A O 1
ATOM 521 N N . PHE A 1 68 ? 17.110 -9.754 -14.345 1.00 94.44 68 PHE A N 1
ATOM 522 C CA . PHE A 1 68 ? 17.317 -8.648 -15.283 1.00 94.44 68 PHE A CA 1
ATOM 523 C C . PHE A 1 68 ? 17.601 -9.102 -16.723 1.00 94.44 68 PHE A C 1
ATOM 525 O O . PHE A 1 68 ? 17.922 -8.268 -17.563 1.00 94.44 68 PHE A O 1
ATOM 532 N N . ILE A 1 69 ? 17.455 -10.401 -17.032 1.00 93.25 69 ILE A N 1
ATOM 533 C CA . ILE A 1 69 ? 17.585 -10.912 -18.411 1.00 93.25 69 ILE A CA 1
ATOM 534 C C . ILE A 1 69 ? 16.489 -10.317 -19.303 1.00 93.25 69 ILE A C 1
ATOM 536 O O . ILE A 1 69 ? 16.757 -9.849 -20.405 1.00 93.25 69 ILE A O 1
ATOM 540 N N . ILE A 1 70 ? 15.246 -10.338 -18.814 1.00 92.69 70 ILE A N 1
ATOM 541 C CA . ILE A 1 70 ? 14.123 -9.653 -19.459 1.00 92.69 70 ILE A CA 1
ATOM 542 C C . ILE A 1 70 ? 14.068 -8.241 -18.889 1.00 92.69 70 ILE A C 1
ATOM 544 O O . ILE A 1 70 ? 13.992 -8.079 -17.667 1.00 92.69 70 ILE A O 1
ATOM 548 N N . SER A 1 71 ? 14.058 -7.240 -19.770 1.00 95.69 71 SER A N 1
ATOM 549 C CA . SER A 1 71 ? 13.948 -5.833 -19.388 1.00 95.69 71 SER A CA 1
ATOM 550 C C . SER A 1 71 ? 12.737 -5.601 -18.482 1.00 95.69 71 SER A C 1
ATOM 552 O O . SER A 1 71 ? 11.631 -6.081 -18.757 1.00 95.69 71 SER A O 1
ATOM 554 N N . LEU A 1 72 ? 12.917 -4.820 -17.410 1.00 97.06 72 LEU A N 1
ATOM 555 C CA . LEU A 1 72 ? 11.796 -4.427 -16.549 1.00 97.06 72 LEU A CA 1
ATOM 556 C C . LEU A 1 72 ? 10.747 -3.630 -17.330 1.00 97.06 72 LEU A C 1
ATOM 558 O O . LEU A 1 72 ? 9.568 -3.684 -16.990 1.00 97.06 72 LEU A O 1
ATOM 562 N N . ILE A 1 73 ? 11.160 -2.948 -18.401 1.00 97.38 73 ILE A N 1
ATOM 563 C CA . ILE A 1 73 ? 10.266 -2.198 -19.286 1.00 97.38 73 ILE A CA 1
ATOM 564 C C . ILE A 1 73 ? 9.333 -3.141 -20.051 1.00 97.38 73 ILE A C 1
ATOM 566 O O . ILE A 1 73 ? 8.131 -2.893 -20.096 1.00 97.38 73 ILE A O 1
ATOM 570 N N . ASP A 1 74 ? 9.836 -4.263 -20.566 1.00 96.00 74 ASP A N 1
ATOM 571 C CA . ASP A 1 74 ? 9.011 -5.237 -21.297 1.00 96.00 74 ASP A CA 1
ATOM 572 C C . ASP A 1 74 ? 7.982 -5.896 -20.364 1.00 96.00 74 ASP A C 1
ATOM 574 O O . ASP A 1 74 ? 6.801 -6.060 -20.701 1.00 96.00 74 ASP A O 1
ATOM 578 N N . ARG A 1 75 ? 8.409 -6.212 -19.132 1.00 96.31 75 ARG A N 1
ATOM 579 C CA . ARG A 1 75 ? 7.510 -6.699 -18.073 1.00 96.31 75 ARG A CA 1
ATOM 580 C C . ARG A 1 75 ? 6.441 -5.659 -17.747 1.00 96.31 75 ARG A C 1
ATOM 582 O O . ARG A 1 75 ? 5.260 -5.993 -17.669 1.00 96.31 75 ARG A O 1
ATOM 589 N N . PHE A 1 76 ? 6.842 -4.400 -17.605 1.00 97.75 76 PHE A N 1
ATOM 590 C CA . PHE A 1 76 ? 5.940 -3.298 -17.294 1.00 97.75 76 PHE A CA 1
ATOM 591 C C . PHE A 1 76 ? 4.901 -3.062 -18.381 1.00 97.75 76 PHE A C 1
ATOM 593 O O . PHE A 1 76 ? 3.730 -2.906 -18.059 1.00 97.75 76 PHE A O 1
ATOM 600 N N . GLN A 1 77 ? 5.277 -3.107 -19.659 1.00 96.00 77 GLN A N 1
ATOM 601 C CA . GLN A 1 77 ? 4.328 -2.960 -20.766 1.00 96.00 77 GLN A CA 1
ATOM 602 C C . GLN A 1 77 ? 3.228 -4.028 -20.738 1.00 96.00 77 GLN A C 1
ATOM 604 O O . GLN A 1 77 ? 2.067 -3.720 -21.026 1.00 96.00 77 GLN A O 1
ATOM 609 N N . SER A 1 78 ? 3.584 -5.253 -20.347 1.00 95.56 78 SER A N 1
ATOM 610 C CA . SER A 1 78 ? 2.641 -6.363 -20.188 1.00 95.56 78 SER A CA 1
ATOM 611 C C . SER A 1 78 ? 1.705 -6.145 -18.992 1.00 95.56 78 SER A C 1
ATOM 613 O O . SER A 1 78 ? 0.492 -6.315 -19.110 1.00 95.56 78 SER A O 1
ATOM 615 N N . VAL A 1 79 ? 2.254 -5.719 -17.850 1.00 96.44 79 VAL A N 1
ATOM 616 C CA . VAL A 1 79 ? 1.491 -5.425 -16.622 1.00 96.44 79 VAL A CA 1
ATOM 617 C C . VAL A 1 79 ? 0.571 -4.214 -16.803 1.00 96.44 79 VAL A C 1
ATOM 619 O O . VAL A 1 79 ? -0.572 -4.238 -16.345 1.00 96.44 79 VAL A O 1
ATOM 622 N N . TRP A 1 80 ? 1.021 -3.179 -17.519 1.00 97.19 80 TRP A N 1
ATOM 623 C CA . TRP A 1 80 ? 0.300 -1.915 -17.706 1.00 97.19 80 TRP A CA 1
ATOM 624 C C . TRP A 1 80 ? -1.092 -2.102 -18.314 1.00 97.19 80 TRP A C 1
ATOM 626 O O . TRP A 1 80 ? -2.014 -1.379 -17.952 1.00 97.19 80 TRP A O 1
ATO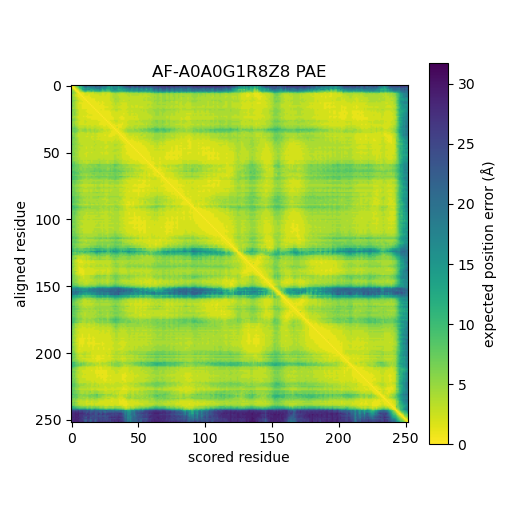M 636 N N . GLN A 1 81 ? -1.285 -3.126 -19.155 1.00 94.81 81 GLN A N 1
ATOM 637 C CA . GLN A 1 81 ? -2.586 -3.440 -19.763 1.00 94.81 81 GLN A CA 1
ATOM 638 C C . GLN A 1 81 ? -3.702 -3.646 -18.728 1.00 94.81 81 GLN A C 1
ATOM 640 O O . GLN A 1 81 ? -4.867 -3.362 -19.004 1.00 94.81 81 GLN A O 1
ATOM 645 N N . LYS A 1 82 ? -3.362 -4.108 -17.517 1.00 93.88 82 LYS A N 1
ATOM 646 C CA . LYS A 1 82 ? -4.322 -4.288 -16.415 1.00 93.88 82 LYS A CA 1
ATOM 647 C C . LYS A 1 82 ? -4.837 -2.958 -15.859 1.00 93.88 82 LYS A C 1
ATOM 649 O O . LYS A 1 82 ? -5.939 -2.912 -15.319 1.00 93.88 82 LYS A O 1
ATOM 654 N N . PHE A 1 83 ? -4.050 -1.896 -16.011 1.00 94.31 83 PHE A N 1
ATOM 655 C CA . PHE A 1 83 ? -4.277 -0.574 -15.438 1.00 94.31 83 PHE A CA 1
ATOM 656 C C . PHE A 1 83 ? -4.659 0.480 -16.490 1.00 94.31 83 PHE A C 1
ATOM 658 O O . PHE A 1 83 ? -4.917 1.620 -16.131 1.00 94.31 83 PHE A O 1
ATOM 665 N N . SER A 1 84 ? -4.715 0.139 -17.777 1.00 94.25 84 SER A N 1
ATOM 666 C CA . SER A 1 84 ? -5.009 1.106 -18.840 1.00 94.25 84 SER A CA 1
ATOM 667 C C . SER A 1 84 ? -6.439 1.665 -18.813 1.00 94.25 84 SER A C 1
ATOM 669 O O . SER A 1 84 ? -7.400 0.989 -18.426 1.00 94.25 84 SER A O 1
ATOM 671 N N . GLY A 1 85 ? -6.589 2.912 -19.268 1.00 94.31 85 GLY A N 1
ATOM 672 C CA . GLY A 1 85 ? -7.863 3.622 -19.359 1.00 94.31 85 GLY A CA 1
ATOM 673 C C . GLY A 1 85 ? -8.575 3.806 -18.015 1.00 94.31 85 GLY A C 1
ATOM 674 O O . GLY A 1 85 ? -7.965 3.997 -16.963 1.00 94.31 85 GLY A O 1
ATOM 675 N N . HIS A 1 86 ? -9.906 3.722 -18.034 1.00 93.06 86 HIS A N 1
ATOM 676 C CA . H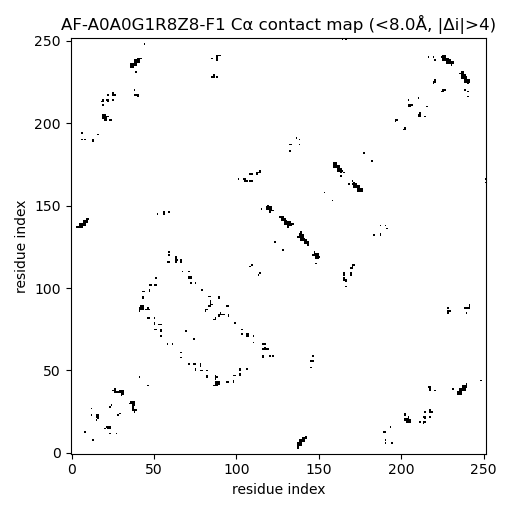IS A 1 86 ? -10.724 3.941 -16.838 1.00 93.06 86 HIS A CA 1
ATOM 677 C C . HIS A 1 86 ? -10.376 2.977 -15.689 1.00 93.06 86 HIS A C 1
ATOM 679 O O . HIS A 1 86 ? -10.491 3.369 -14.531 1.00 93.06 86 HIS A O 1
ATOM 685 N N . LYS A 1 87 ? -9.867 1.765 -15.977 1.00 91.69 87 LYS A N 1
ATOM 686 C CA . LYS A 1 87 ? -9.445 0.793 -14.950 1.00 91.69 87 LYS A CA 1
ATOM 687 C C . LYS A 1 87 ? -8.335 1.321 -14.042 1.00 91.69 87 LYS A C 1
ATOM 689 O O . LYS A 1 87 ? -8.326 0.996 -12.862 1.00 91.69 87 LYS A O 1
ATOM 694 N N . GLY A 1 88 ? -7.431 2.151 -14.562 1.00 91.31 88 GLY A N 1
ATOM 695 C CA . GLY A 1 88 ? -6.390 2.824 -13.775 1.00 91.31 88 GLY A CA 1
ATOM 696 C C . GLY A 1 88 ? -6.804 4.180 -13.215 1.00 91.31 88 GLY A C 1
ATOM 697 O O . GLY A 1 88 ? -5.969 4.895 -12.664 1.00 91.31 88 GLY A O 1
ATOM 698 N N . GLY A 1 89 ? -8.071 4.566 -13.368 1.00 92.94 89 GLY A N 1
ATOM 699 C CA . GLY A 1 89 ? -8.553 5.887 -12.977 1.00 92.94 89 GLY A CA 1
ATOM 700 C C . GLY A 1 89 ? -8.086 7.010 -13.908 1.00 92.94 89 GLY A C 1
ATOM 701 O O . GLY A 1 89 ? -8.008 8.158 -13.475 1.00 92.94 89 GLY A O 1
ATOM 702 N N . PHE A 1 90 ? -7.775 6.713 -15.174 1.00 94.00 90 PHE A N 1
ATOM 703 C CA . PHE A 1 90 ? -7.404 7.723 -16.168 1.00 94.00 90 PHE A CA 1
ATOM 704 C C . PHE A 1 90 ? -8.641 8.331 -16.841 1.00 94.00 90 PHE A C 1
ATOM 706 O O . PHE A 1 90 ? -9.450 7.607 -17.416 1.00 94.00 90 PHE A O 1
ATOM 713 N N . SER A 1 91 ? -8.769 9.662 -16.791 1.00 90.06 91 SER A N 1
ATOM 714 C CA . SER A 1 91 ? -9.808 10.425 -17.504 1.00 90.06 91 SER A CA 1
ATOM 715 C C . SER A 1 91 ? -9.481 10.675 -18.977 1.00 90.06 91 SER A C 1
ATOM 717 O O . SER A 1 91 ? -10.372 10.955 -19.773 1.00 90.06 91 SER A O 1
ATOM 719 N N . ASP A 1 92 ? -8.198 10.636 -19.336 1.00 93.12 92 ASP A N 1
ATOM 720 C CA . ASP A 1 92 ? -7.706 11.004 -20.657 1.00 93.12 92 ASP A CA 1
ATOM 721 C C . ASP A 1 92 ? -6.384 10.291 -20.982 1.00 93.12 92 ASP A C 1
ATOM 723 O O . ASP A 1 92 ? -5.591 9.955 -20.096 1.00 93.12 92 ASP A O 1
ATOM 727 N N . ALA A 1 93 ? -6.136 10.094 -22.278 1.00 94.56 93 ALA A N 1
ATOM 728 C CA . ALA A 1 93 ? -4.965 9.376 -22.774 1.00 94.56 93 ALA A CA 1
ATOM 729 C C . ALA A 1 93 ? -3.635 10.100 -22.491 1.00 94.56 93 ALA A C 1
ATOM 731 O O . ALA A 1 93 ? -2.597 9.449 -22.376 1.00 94.56 93 ALA A O 1
ATOM 732 N N . ALA A 1 94 ? -3.638 11.431 -22.353 1.00 94.81 94 ALA A N 1
ATOM 733 C CA . ALA A 1 94 ? -2.415 12.188 -22.086 1.00 94.81 94 ALA A CA 1
ATOM 734 C C . ALA A 1 94 ? -1.940 11.975 -20.641 1.00 94.81 94 ALA A C 1
ATOM 736 O O . ALA A 1 94 ? -0.744 11.801 -20.390 1.00 94.81 94 ALA A O 1
ATOM 737 N N . THR A 1 95 ? -2.869 11.938 -19.684 1.00 92.94 95 THR A N 1
ATOM 738 C CA . THR A 1 95 ? -2.581 11.587 -18.291 1.00 92.94 95 THR A CA 1
ATOM 739 C C . THR A 1 95 ? -2.108 10.142 -18.171 1.00 92.94 95 THR A C 1
ATOM 741 O O . THR A 1 95 ? -1.148 9.896 -17.438 1.00 92.94 95 THR A O 1
ATOM 744 N N . GLU A 1 96 ? -2.714 9.208 -18.911 1.00 96.38 96 GLU A N 1
ATOM 745 C CA . GLU A 1 96 ? -2.240 7.820 -18.965 1.00 96.38 96 GLU A CA 1
ATOM 746 C C . GLU A 1 96 ? -0.810 7.721 -19.512 1.00 96.38 96 GLU A C 1
ATOM 748 O O . GLU A 1 96 ? 0.043 7.132 -18.847 1.00 96.38 96 GLU A O 1
ATOM 753 N N . SER A 1 97 ? -0.521 8.346 -20.662 1.00 96.62 97 SER A N 1
ATOM 754 C CA . SER A 1 97 ? 0.820 8.326 -21.273 1.00 96.62 97 SER A CA 1
ATOM 755 C C . SER A 1 97 ? 1.876 8.866 -20.316 1.00 96.62 97 SER A C 1
ATOM 757 O O . SER A 1 97 ? 2.875 8.202 -20.056 1.00 96.62 97 SER A O 1
ATOM 759 N N . ARG A 1 98 ? 1.612 10.019 -19.688 1.00 96.06 98 ARG A N 1
ATOM 760 C CA . ARG A 1 98 ? 2.535 10.632 -18.724 1.00 96.06 98 ARG A CA 1
ATOM 761 C C . ARG A 1 98 ? 2.787 9.740 -17.506 1.00 96.06 98 ARG A C 1
ATOM 763 O O . ARG A 1 98 ? 3.912 9.680 -17.014 1.00 96.06 98 ARG A O 1
ATOM 770 N N . SER A 1 99 ? 1.757 9.069 -16.986 1.00 96.19 99 SER A N 1
ATOM 771 C CA . SER A 1 99 ? 1.932 8.124 -15.877 1.00 96.19 99 SER A CA 1
ATOM 772 C C . SER A 1 99 ? 2.740 6.904 -16.307 1.00 96.19 99 SER A C 1
ATOM 774 O O . SER A 1 99 ? 3.631 6.486 -15.569 1.00 96.19 99 SER A O 1
ATOM 776 N N . LYS A 1 100 ? 2.481 6.372 -17.504 1.00 97.25 100 LYS A N 1
ATOM 777 C CA . LYS A 1 100 ? 3.227 5.245 -18.065 1.00 97.25 100 LYS A CA 1
ATOM 778 C C . LYS A 1 100 ? 4.704 5.589 -18.259 1.00 97.25 100 LYS A C 1
ATOM 780 O O . LYS A 1 100 ? 5.557 4.865 -17.758 1.00 97.25 100 LYS A O 1
ATOM 785 N N . GLU A 1 101 ? 5.003 6.719 -18.897 1.00 97.31 101 GLU A N 1
ATOM 786 C CA . GLU A 1 101 ? 6.368 7.228 -19.096 1.00 97.31 101 GLU A CA 1
ATOM 787 C C . GLU A 1 101 ? 7.107 7.391 -17.764 1.00 97.31 101 GLU A C 1
ATOM 789 O O . GLU A 1 101 ? 8.256 6.969 -17.631 1.00 97.31 101 GLU A O 1
ATOM 794 N N . LYS A 1 102 ? 6.431 7.925 -16.738 1.00 97.19 102 LYS A N 1
ATOM 795 C CA . LYS A 1 102 ? 6.994 8.031 -15.387 1.00 97.19 102 LYS A CA 1
ATOM 796 C C . LYS A 1 102 ? 7.313 6.659 -14.777 1.00 97.19 102 LYS A C 1
ATOM 798 O O . LYS A 1 102 ? 8.336 6.523 -14.112 1.00 97.19 102 LYS A O 1
ATOM 803 N N . GLY A 1 103 ? 6.462 5.655 -14.985 1.00 97.62 103 GLY A N 1
ATOM 804 C CA . GLY A 1 103 ? 6.714 4.282 -14.534 1.00 97.62 103 GLY A CA 1
ATOM 805 C C . GLY A 1 103 ? 7.889 3.627 -15.247 1.00 97.62 103 GLY A C 1
ATOM 806 O O . GLY A 1 103 ? 8.715 2.980 -14.608 1.00 97.62 103 GLY A O 1
ATOM 807 N N . GLU A 1 104 ? 8.022 3.858 -16.550 1.00 97.88 104 GLU A N 1
ATOM 808 C CA . GLU A 1 104 ? 9.192 3.407 -17.298 1.00 97.88 104 GLU A CA 1
ATOM 809 C C . GLU A 1 104 ? 10.474 4.073 -16.788 1.00 97.88 104 GLU A C 1
ATOM 811 O O . GLU A 1 104 ? 11.466 3.383 -16.580 1.00 97.88 104 GLU A O 1
ATOM 816 N N . GLU A 1 105 ? 10.455 5.379 -16.515 1.00 97.75 105 GLU A N 1
ATOM 817 C CA . GLU A 1 105 ? 11.596 6.107 -15.942 1.00 97.75 105 GLU A CA 1
ATOM 818 C C . GLU A 1 105 ? 12.015 5.536 -14.577 1.00 97.75 105 GLU A C 1
ATOM 820 O O . GLU A 1 105 ? 13.195 5.279 -14.333 1.00 97.75 105 GLU A O 1
ATOM 825 N N . MET A 1 106 ? 11.036 5.263 -13.708 1.00 97.62 106 MET A N 1
ATOM 826 C CA . MET A 1 106 ? 11.251 4.596 -12.420 1.00 97.62 106 MET A CA 1
ATOM 827 C C . MET A 1 106 ? 11.965 3.252 -12.595 1.00 97.62 106 MET A C 1
ATOM 829 O O . MET A 1 106 ? 12.944 2.971 -11.907 1.00 97.62 106 MET A O 1
ATOM 833 N N . LEU A 1 107 ? 11.510 2.426 -13.536 1.00 97.94 107 LEU A N 1
ATOM 834 C CA . LEU A 1 107 ? 12.087 1.105 -13.776 1.00 97.94 107 LEU A CA 1
ATOM 835 C C . LEU A 1 107 ? 13.445 1.165 -14.483 1.00 97.94 107 LEU A C 1
ATOM 837 O O . LEU A 1 107 ? 14.309 0.343 -14.182 1.00 97.94 107 LEU A O 1
ATOM 841 N N . ARG A 1 108 ? 13.682 2.151 -15.360 1.00 97.38 108 ARG A N 1
ATOM 842 C CA . ARG A 1 108 ? 15.014 2.412 -15.935 1.00 97.38 108 ARG A CA 1
ATOM 843 C C . ARG A 1 108 ? 16.019 2.739 -14.837 1.00 97.38 108 ARG A C 1
ATOM 845 O O . ARG A 1 108 ? 17.110 2.172 -14.847 1.00 97.38 108 ARG A O 1
ATOM 852 N N . ARG A 1 109 ? 15.640 3.575 -13.862 1.00 97.25 109 ARG A N 1
ATOM 853 C CA . ARG A 1 109 ? 16.479 3.855 -12.687 1.00 97.25 109 ARG A CA 1
ATOM 854 C C . ARG A 1 109 ? 16.796 2.579 -11.913 1.00 97.25 109 ARG A C 1
ATOM 856 O O . ARG A 1 109 ? 17.957 2.350 -11.603 1.00 97.25 109 ARG A O 1
ATOM 863 N N . VAL A 1 110 ? 15.809 1.712 -11.672 1.00 97.25 110 VAL A N 1
ATOM 864 C CA . VAL A 1 110 ? 16.049 0.411 -11.016 1.00 97.25 110 VAL A CA 1
ATOM 865 C C . VAL A 1 110 ? 17.000 -0.465 -11.828 1.00 97.25 110 VAL A C 1
ATOM 867 O O . VAL A 1 110 ? 17.864 -1.107 -11.252 1.00 97.25 110 VAL A O 1
ATOM 870 N N . MET A 1 111 ? 16.892 -0.503 -13.155 1.00 96.06 111 MET A N 1
ATOM 871 C CA . MET A 1 111 ? 17.818 -1.290 -13.981 1.00 96.06 111 MET A CA 1
ATOM 872 C C . MET A 1 111 ? 19.258 -0.757 -13.929 1.00 96.06 111 MET A C 1
ATOM 874 O O . MET A 1 111 ? 20.194 -1.544 -14.022 1.00 96.06 111 MET A O 1
ATOM 878 N N . GLN A 1 112 ? 19.444 0.558 -13.781 1.00 96.44 112 GLN A N 1
ATOM 879 C CA . GLN A 1 112 ? 20.766 1.182 -13.616 1.00 96.44 112 GLN A CA 1
ATOM 880 C C . GLN A 1 112 ? 21.308 1.029 -12.187 1.00 96.44 112 GLN A C 1
ATOM 882 O O . GLN A 1 112 ? 22.516 0.900 -11.987 1.00 96.44 112 GLN A O 1
ATOM 887 N N . HIS A 1 113 ? 20.411 1.020 -11.201 1.00 96.62 113 HIS A N 1
ATOM 888 C CA . HIS A 1 113 ? 20.713 0.943 -9.776 1.00 96.62 113 HIS A CA 1
ATOM 889 C C . HIS A 1 113 ? 19.836 -0.120 -9.089 1.00 96.62 113 HIS A C 1
ATOM 891 O O . HIS A 1 113 ? 18.918 0.198 -8.334 1.00 96.62 113 HIS A O 1
ATOM 897 N N . PRO A 1 114 ? 20.090 -1.413 -9.341 1.00 94.50 114 PRO A N 1
ATOM 898 C CA . PRO A 1 114 ? 19.177 -2.482 -8.925 1.00 94.50 114 PRO A CA 1
ATOM 899 C C . PRO A 1 114 ? 19.244 -2.810 -7.430 1.00 94.50 114 PRO A C 1
ATOM 901 O O . PRO A 1 114 ? 18.308 -3.385 -6.867 1.00 94.50 114 PRO A O 1
ATOM 904 N N . GLY A 1 115 ? 20.331 -2.426 -6.761 1.00 93.31 115 GLY A N 1
ATOM 905 C CA . GLY A 1 115 ? 20.470 -2.491 -5.311 1.00 93.31 115 GLY A CA 1
ATOM 906 C C . GLY A 1 115 ? 20.127 -3.869 -4.716 1.00 93.31 115 GLY A C 1
ATOM 907 O O . GLY A 1 115 ? 20.766 -4.862 -5.068 1.00 93.31 115 GLY A O 1
ATOM 908 N N . PRO A 1 116 ? 19.162 -3.971 -3.780 1.00 93.75 116 PRO A N 1
ATOM 909 C CA . PRO A 1 116 ? 18.824 -5.241 -3.131 1.00 93.75 116 PRO A CA 1
ATOM 910 C C . PRO A 1 116 ? 18.147 -6.251 -4.074 1.00 93.75 116 PRO A C 1
ATOM 912 O O . PRO A 1 116 ? 18.074 -7.436 -3.739 1.00 93.75 116 PRO A O 1
ATOM 915 N N . LEU A 1 117 ? 17.668 -5.820 -5.246 1.00 94.38 117 LEU A N 1
ATOM 916 C CA . LEU A 1 117 ? 16.957 -6.679 -6.196 1.00 94.38 117 LEU A CA 1
ATOM 917 C C . LEU A 1 117 ? 17.886 -7.633 -6.954 1.00 94.38 117 LEU A C 1
ATOM 919 O O . LEU A 1 117 ? 17.414 -8.632 -7.488 1.00 94.38 117 LEU A O 1
ATOM 923 N N . GLU A 1 118 ? 19.198 -7.401 -6.970 1.00 94.19 118 GLU A N 1
ATOM 924 C CA . GLU A 1 118 ? 20.184 -8.360 -7.500 1.00 94.19 118 GLU A CA 1
ATOM 925 C C . GLU A 1 118 ? 20.547 -9.465 -6.503 1.00 94.19 118 GLU A C 1
ATOM 927 O O . GLU A 1 118 ? 21.139 -10.480 -6.870 1.00 94.19 118 GLU A O 1
ATOM 932 N N . ARG A 1 119 ? 20.200 -9.292 -5.226 1.00 92.44 119 ARG A N 1
ATOM 933 C CA . ARG A 1 119 ? 20.647 -10.169 -4.140 1.00 92.44 119 ARG A CA 1
ATOM 934 C C . ARG A 1 119 ? 19.580 -11.181 -3.759 1.00 92.44 119 ARG A C 1
ATOM 936 O O . ARG A 1 119 ? 18.404 -11.042 -4.094 1.00 92.44 119 ARG A O 1
ATOM 943 N N . LYS A 1 120 ? 19.984 -12.229 -3.041 1.00 91.31 120 LYS A N 1
ATOM 944 C CA . LYS A 1 120 ? 19.053 -13.253 -2.551 1.00 91.31 120 LYS A CA 1
ATOM 945 C C . LYS A 1 120 ? 17.949 -12.586 -1.722 1.00 91.31 120 LYS A C 1
ATOM 947 O O . LYS A 1 120 ? 18.221 -11.705 -0.911 1.00 91.31 120 LYS A O 1
ATOM 952 N N . ALA A 1 121 ? 16.711 -13.014 -1.940 1.00 90.62 121 ALA A N 1
ATOM 953 C CA . ALA A 1 121 ? 15.548 -12.535 -1.205 1.00 90.62 121 ALA A CA 1
ATOM 954 C C . ALA A 1 121 ? 14.914 -13.697 -0.441 1.00 90.62 121 ALA A C 1
ATOM 956 O O . ALA A 1 121 ? 14.923 -14.835 -0.918 1.00 90.62 121 ALA A O 1
ATOM 957 N N . VAL A 1 122 ? 14.365 -13.415 0.734 1.00 86.75 122 VAL A N 1
ATOM 958 C CA . VAL A 1 122 ? 13.624 -14.390 1.535 1.00 86.75 122 VAL A CA 1
ATOM 959 C C . VAL A 1 122 ? 12.162 -14.364 1.104 1.00 86.75 122 VAL A C 1
ATOM 961 O O . VAL A 1 122 ? 11.516 -13.319 1.140 1.00 86.75 122 VAL A O 1
ATOM 964 N N . LYS A 1 123 ? 11.620 -15.525 0.728 1.00 79.44 123 LYS A N 1
ATOM 965 C CA . LYS A 1 123 ? 10.185 -15.685 0.475 1.00 79.44 123 LYS A CA 1
ATOM 966 C C . LYS A 1 123 ? 9.481 -16.023 1.783 1.00 79.44 123 LYS A C 1
ATOM 968 O O . LYS A 1 123 ? 9.812 -17.022 2.419 1.00 79.44 123 LYS A O 1
ATOM 973 N N . ILE A 1 124 ? 8.500 -15.216 2.174 1.00 77.75 124 ILE A N 1
ATOM 974 C CA . ILE A 1 124 ? 7.631 -15.550 3.303 1.00 77.75 124 ILE A CA 1
ATOM 975 C C . ILE A 1 124 ? 6.559 -16.507 2.780 1.00 77.75 124 ILE A C 1
ATOM 977 O O . ILE A 1 124 ? 5.809 -16.159 1.878 1.00 77.75 124 ILE A O 1
ATOM 981 N N . GLY A 1 125 ? 6.490 -17.721 3.329 1.00 71.56 125 GLY A N 1
ATOM 982 C CA . GLY A 1 125 ? 5.553 -18.766 2.884 1.00 71.56 125 GLY A CA 1
ATOM 983 C C . GLY A 1 125 ? 4.077 -18.513 3.225 1.00 71.56 125 GLY A C 1
ATOM 984 O O . GLY A 1 125 ? 3.278 -19.441 3.170 1.00 71.56 125 GLY A O 1
ATOM 985 N N . GLN A 1 126 ? 3.721 -17.293 3.631 1.00 76.38 126 GLN A N 1
ATOM 986 C CA . GLN A 1 126 ? 2.362 -16.875 3.966 1.00 76.38 126 GLN A CA 1
ATOM 987 C C . GLN A 1 126 ? 1.987 -15.665 3.108 1.00 76.38 126 GLN A C 1
ATOM 989 O O . GLN A 1 126 ? 2.724 -14.681 3.093 1.00 76.38 126 GLN A O 1
ATOM 994 N N . ASP A 1 127 ? 0.820 -15.710 2.461 1.00 75.50 127 ASP A N 1
ATOM 995 C CA . ASP A 1 127 ? 0.336 -14.623 1.593 1.00 75.50 127 ASP A CA 1
ATOM 996 C C . ASP A 1 127 ? 0.118 -13.303 2.342 1.00 75.50 127 ASP A C 1
ATOM 998 O O . ASP A 1 127 ? 0.296 -12.219 1.785 1.00 75.50 127 ASP A O 1
ATOM 1002 N N . LEU A 1 128 ? -0.291 -13.385 3.609 1.00 84.38 128 LEU A N 1
ATOM 1003 C CA . LEU A 1 128 ? -0.422 -12.244 4.504 1.00 84.38 128 LEU A CA 1
ATOM 1004 C C . LEU A 1 128 ? 0.208 -12.609 5.853 1.00 84.38 128 LEU A C 1
ATOM 1006 O O . LEU A 1 128 ? -0.458 -13.241 6.676 1.00 84.38 128 LEU A O 1
ATOM 1010 N N . PRO A 1 129 ? 1.477 -12.228 6.082 1.00 88.38 129 PRO A N 1
ATOM 1011 C CA . PRO A 1 129 ? 2.130 -12.413 7.368 1.00 88.38 129 PRO A CA 1
ATOM 1012 C C . PRO A 1 129 ? 1.308 -11.780 8.490 1.00 88.38 129 PRO A C 1
ATOM 1014 O O . PRO A 1 129 ? 0.840 -10.640 8.369 1.00 88.38 129 PRO A O 1
ATOM 1017 N N . GLN A 1 130 ? 1.134 -12.530 9.575 1.00 90.88 130 GLN A N 1
ATOM 1018 C CA . GLN A 1 130 ? 0.329 -12.121 10.721 1.00 90.88 130 GLN A CA 1
ATOM 1019 C C . GLN A 1 130 ? 0.974 -12.530 12.049 1.00 90.88 130 GLN A C 1
ATOM 1021 O O . GLN A 1 130 ? 1.634 -13.565 12.138 1.00 90.88 130 GLN A O 1
ATOM 1026 N N . TYR A 1 131 ? 0.768 -11.716 13.081 1.00 90.50 131 TYR A N 1
ATOM 1027 C CA . TYR A 1 131 ? 1.346 -11.898 14.411 1.00 90.50 131 TYR A CA 1
ATOM 1028 C C . TYR A 1 131 ? 0.402 -11.371 15.498 1.00 90.50 131 TYR A C 1
ATOM 1030 O O . TYR A 1 131 ? -0.161 -10.283 15.361 1.00 90.50 131 TYR A O 1
ATOM 1038 N N . TRP A 1 132 ? 0.245 -12.107 16.601 1.00 94.06 132 TRP A N 1
ATOM 1039 C CA . TRP A 1 132 ? -0.552 -11.651 17.740 1.00 94.06 132 TRP A CA 1
ATOM 1040 C C . TRP A 1 132 ? 0.132 -10.489 18.454 1.00 94.06 132 TRP A C 1
ATOM 1042 O O . TRP A 1 132 ? 1.127 -10.666 19.150 1.00 94.06 132 TRP A O 1
ATOM 1052 N N . LEU A 1 133 ? -0.433 -9.290 18.322 1.00 95.06 133 LEU A N 1
ATOM 1053 C CA . LEU A 1 133 ? 0.042 -8.125 19.066 1.00 95.06 133 LEU A CA 1
ATOM 1054 C C . LEU A 1 133 ? -0.357 -8.209 20.540 1.00 95.06 133 LEU A C 1
ATOM 1056 O O . LEU A 1 133 ? 0.436 -7.877 21.419 1.00 95.06 133 LEU A O 1
ATOM 1060 N N . SER A 1 134 ? -1.597 -8.634 20.787 1.00 95.56 134 SER A N 1
ATOM 1061 C CA . SER A 1 134 ? -2.135 -8.923 22.114 1.00 95.56 134 SER A CA 1
ATOM 1062 C C . SER A 1 134 ? -3.278 -9.921 21.973 1.00 95.56 134 SER A C 1
ATOM 1064 O O . SER A 1 134 ? -4.348 -9.581 21.464 1.00 95.56 134 SER A O 1
ATOM 1066 N N . GLU A 1 135 ? -3.062 -11.155 22.426 1.00 94.31 135 GLU A N 1
ATOM 1067 C CA . GLU A 1 135 ? -4.117 -12.175 22.485 1.00 94.31 135 GLU A CA 1
ATOM 1068 C C . GLU A 1 135 ? -5.220 -11.767 23.469 1.00 94.31 135 GLU A C 1
ATOM 1070 O O . GLU A 1 135 ? -6.402 -11.858 23.146 1.00 94.31 135 GLU A O 1
ATOM 1075 N N . ALA A 1 136 ? -4.843 -11.206 24.626 1.00 94.62 136 ALA A N 1
ATOM 1076 C CA . ALA A 1 136 ? -5.785 -10.722 25.637 1.00 94.62 136 ALA A CA 1
ATOM 1077 C C . ALA A 1 136 ? -6.753 -9.666 25.071 1.00 94.62 136 ALA A C 1
ATOM 1079 O O . ALA A 1 136 ? -7.953 -9.681 25.352 1.00 94.62 136 ALA A O 1
ATOM 1080 N N . ASP A 1 137 ? -6.251 -8.775 24.213 1.00 93.94 137 ASP A N 1
ATOM 1081 C CA . ASP A 1 137 ? -7.061 -7.749 23.560 1.00 93.94 137 ASP A CA 1
ATOM 1082 C C . ASP A 1 137 ? -7.636 -8.199 22.206 1.00 93.94 137 ASP A C 1
ATOM 1084 O O . ASP A 1 137 ? -8.364 -7.426 21.579 1.00 93.94 137 ASP A O 1
ATOM 1088 N N . ASN A 1 138 ? -7.390 -9.433 21.758 1.00 95.12 138 ASN A N 1
ATOM 1089 C CA . ASN A 1 138 ? -7.753 -9.934 20.427 1.00 95.12 138 ASN A CA 1
ATOM 1090 C C . ASN A 1 138 ? -7.280 -8.999 19.292 1.00 95.12 138 ASN A C 1
ATOM 1092 O O . ASN A 1 138 ? -8.056 -8.631 18.404 1.00 95.12 138 ASN A O 1
ATOM 1096 N N . LEU A 1 139 ? -6.018 -8.569 19.342 1.00 96.12 139 LEU A N 1
ATOM 1097 C CA . LEU A 1 139 ? -5.396 -7.686 18.352 1.00 96.12 139 LEU A CA 1
ATOM 1098 C C . LEU A 1 139 ? -4.347 -8.454 17.544 1.00 96.12 139 LEU A C 1
ATOM 1100 O O . LEU A 1 139 ? -3.374 -8.968 18.100 1.00 96.12 139 LEU A O 1
ATOM 1104 N N . MET A 1 140 ? -4.530 -8.487 16.227 1.00 95.44 140 MET A N 1
ATOM 1105 C CA . MET A 1 140 ? -3.646 -9.166 15.280 1.00 95.44 140 MET A CA 1
ATOM 1106 C C . MET A 1 140 ? -2.953 -8.124 14.407 1.00 95.44 140 MET A C 1
ATOM 1108 O O . MET A 1 140 ? -3.626 -7.340 13.742 1.00 95.44 140 MET A O 1
ATOM 1112 N N . LEU A 1 141 ? -1.624 -8.120 14.371 1.00 94.25 141 LEU A N 1
ATOM 1113 C CA . LEU A 1 141 ? -0.871 -7.373 13.372 1.00 94.25 141 LEU A CA 1
ATOM 1114 C C . LEU A 1 141 ? -0.805 -8.162 12.073 1.00 94.25 141 LEU A C 1
ATOM 1116 O O . LEU A 1 141 ? -0.584 -9.370 12.090 1.00 94.25 141 LEU A O 1
ATOM 1120 N N . CYS A 1 142 ? -0.964 -7.473 10.950 1.00 92.88 142 CYS A N 1
ATOM 1121 C CA . CYS A 1 142 ? -0.779 -8.048 9.629 1.00 92.88 142 CYS A CA 1
ATOM 1122 C C . CYS A 1 142 ? -0.158 -7.042 8.661 1.00 92.88 142 CYS A C 1
ATOM 1124 O O . CYS A 1 142 ? -0.350 -5.829 8.768 1.00 92.88 142 CYS A O 1
ATOM 1126 N N . GLY A 1 143 ? 0.579 -7.538 7.677 1.00 88.38 143 GLY A N 1
ATOM 1127 C CA . GLY A 1 143 ? 1.177 -6.674 6.670 1.00 88.38 143 GLY A CA 1
ATOM 1128 C C . GLY A 1 143 ? 2.047 -7.443 5.699 1.00 88.38 143 GLY A C 1
ATOM 1129 O O . GLY A 1 143 ? 2.670 -8.437 6.062 1.00 88.38 143 GLY A O 1
ATOM 1130 N N . LYS A 1 144 ? 2.084 -6.962 4.459 1.00 85.94 144 LYS A N 1
ATOM 1131 C CA . LYS A 1 144 ? 3.039 -7.431 3.461 1.00 85.94 144 LYS A CA 1
ATOM 1132 C C . LYS A 1 144 ? 4.304 -6.586 3.542 1.00 85.94 144 LYS A C 1
ATOM 1134 O O . LYS A 1 144 ? 4.230 -5.387 3.796 1.00 85.94 144 LYS A O 1
ATOM 1139 N N . LEU A 1 145 ? 5.440 -7.239 3.342 1.00 85.81 145 LEU A N 1
ATOM 1140 C CA . LEU A 1 145 ? 6.726 -6.588 3.136 1.00 85.81 145 LEU A CA 1
ATOM 1141 C C . LEU A 1 145 ? 7.024 -6.642 1.641 1.00 85.81 145 LEU A C 1
ATOM 1143 O O . LEU A 1 145 ? 6.937 -7.721 1.059 1.00 85.81 145 LEU A O 1
ATOM 1147 N N . ASP A 1 146 ? 7.388 -5.507 1.050 1.00 87.88 146 ASP A N 1
ATOM 1148 C CA . ASP A 1 146 ? 7.655 -5.424 -0.392 1.00 87.88 146 ASP A CA 1
ATOM 1149 C C . ASP A 1 146 ? 8.897 -6.239 -0.782 1.00 87.88 146 ASP A C 1
ATOM 1151 O O . ASP A 1 146 ? 8.929 -6.912 -1.810 1.00 87.88 146 ASP A O 1
ATOM 1155 N N . TRP A 1 147 ? 9.938 -6.200 0.057 1.00 90.81 147 TRP A N 1
ATOM 1156 C CA . TRP A 1 147 ? 11.176 -6.936 -0.176 1.00 90.81 147 TRP A CA 1
ATOM 1157 C C . TRP A 1 147 ? 11.891 -7.284 1.128 1.00 90.81 147 TRP A C 1
ATOM 1159 O O . TRP A 1 147 ? 12.042 -6.438 2.010 1.00 90.81 147 TRP A O 1
ATOM 1169 N N . LEU A 1 148 ? 12.388 -8.518 1.228 1.00 89.81 148 LEU A N 1
ATOM 1170 C CA . LEU A 1 148 ? 13.205 -8.983 2.347 1.00 89.81 148 LEU A CA 1
ATOM 1171 C C . LEU A 1 148 ? 14.528 -9.538 1.814 1.00 89.81 148 LEU A C 1
ATOM 1173 O O . LEU A 1 148 ? 14.579 -10.636 1.262 1.00 89.81 148 LEU A O 1
ATOM 1177 N N . GLU A 1 149 ? 15.601 -8.762 1.956 1.00 89.69 149 GLU A N 1
ATOM 1178 C CA . GLU A 1 149 ? 16.948 -9.151 1.529 1.00 89.69 149 GLU A CA 1
ATOM 1179 C C . GLU A 1 149 ? 17.521 -10.230 2.462 1.00 89.69 149 GLU A C 1
ATOM 1181 O O . GLU A 1 149 ? 17.479 -10.100 3.686 1.00 89.69 149 GLU A O 1
ATOM 1186 N N . TYR A 1 150 ? 18.074 -11.296 1.883 1.00 87.50 150 TYR A N 1
ATOM 1187 C CA . TYR A 1 150 ? 18.769 -12.347 2.619 1.00 87.50 150 TYR A CA 1
ATOM 1188 C C . TYR A 1 150 ? 20.254 -12.008 2.766 1.00 87.50 150 TYR A C 1
ATOM 1190 O O . TYR A 1 150 ? 20.949 -11.787 1.773 1.00 87.50 150 TYR A O 1
ATOM 1198 N N . LEU A 1 151 ? 20.754 -12.033 4.003 1.00 85.31 151 LEU A N 1
ATOM 1199 C CA . LEU A 1 151 ? 22.161 -11.810 4.330 1.00 85.31 151 LEU A CA 1
ATOM 1200 C C . LEU A 1 151 ? 22.761 -13.087 4.937 1.00 85.31 151 LEU A C 1
ATOM 1202 O O . LEU A 1 151 ? 22.371 -13.492 6.028 1.00 85.31 151 LEU A O 1
ATOM 1206 N N . GLU A 1 152 ? 23.731 -13.695 4.247 1.00 80.56 152 GLU A N 1
ATOM 1207 C CA . GLU A 1 152 ? 24.315 -15.007 4.601 1.00 80.56 152 GLU A CA 1
ATOM 1208 C C . GLU A 1 152 ? 24.883 -15.074 6.030 1.00 80.56 152 GLU A C 1
ATOM 1210 O O . GLU A 1 152 ? 24.743 -16.092 6.699 1.00 80.56 152 GLU A O 1
ATOM 1215 N N . CYS A 1 153 ? 25.471 -13.984 6.531 1.00 75.19 153 CYS A N 1
ATOM 1216 C CA . CYS A 1 153 ? 26.110 -13.942 7.853 1.00 75.19 153 CYS A CA 1
ATOM 1217 C C . CYS A 1 153 ? 25.219 -13.351 8.962 1.00 75.19 153 CYS A C 1
ATOM 1219 O O . CYS A 1 153 ? 25.728 -12.973 10.020 1.00 75.19 153 CYS A O 1
ATOM 1221 N N . GLN A 1 154 ? 23.914 -13.180 8.731 1.00 70.75 154 GLN A N 1
ATOM 1222 C CA . GLN A 1 154 ? 23.033 -12.550 9.714 1.00 70.75 154 GLN A CA 1
ATOM 1223 C C . GLN A 1 154 ? 22.557 -13.558 10.771 1.00 70.75 154 GLN A C 1
ATOM 1225 O O . GLN A 1 154 ? 21.799 -14.476 10.481 1.00 70.75 154 GLN A O 1
ATOM 1230 N N . THR A 1 155 ? 22.967 -13.337 12.021 1.00 66.06 155 THR A N 1
ATOM 1231 C CA . THR A 1 155 ? 22.561 -14.128 13.198 1.00 66.06 155 THR A CA 1
ATOM 1232 C C . THR A 1 155 ? 21.385 -13.522 13.976 1.00 66.06 155 THR A C 1
ATOM 1234 O O . THR A 1 155 ? 20.775 -14.213 14.788 1.00 66.06 155 THR A O 1
ATOM 1237 N N . TYR A 1 156 ? 21.048 -12.248 13.733 1.00 62.59 156 TYR A N 1
ATOM 1238 C CA . TYR A 1 156 ? 19.953 -11.524 14.396 1.00 62.59 156 TYR A CA 1
ATOM 1239 C C . TYR A 1 156 ? 18.683 -11.451 13.528 1.00 62.59 156 TYR A C 1
ATOM 1241 O O . TYR A 1 156 ? 18.793 -11.482 12.304 1.00 62.59 156 TYR A O 1
ATOM 1249 N N . PRO A 1 157 ? 17.480 -11.274 14.111 1.00 70.94 157 PRO A N 1
ATOM 1250 C CA . PRO A 1 157 ? 16.224 -11.309 13.353 1.00 70.94 157 PRO A CA 1
ATOM 1251 C C . PRO A 1 157 ? 16.109 -10.218 12.276 1.00 70.94 157 PRO A C 1
ATOM 1253 O O . PRO A 1 157 ? 15.679 -10.503 11.162 1.00 70.94 157 PRO A O 1
ATOM 1256 N N . VAL A 1 158 ? 16.527 -8.981 12.574 1.00 77.19 158 VAL A N 1
ATOM 1257 C CA . VAL A 1 158 ? 16.497 -7.836 11.645 1.00 77.19 158 VAL A CA 1
ATOM 1258 C C . VAL A 1 158 ? 17.684 -6.920 11.938 1.00 77.19 158 VAL A C 1
ATOM 1260 O O . VAL A 1 158 ? 17.872 -6.505 13.078 1.00 77.19 158 VAL A O 1
ATOM 1263 N N . LYS A 1 159 ? 18.486 -6.595 10.916 1.00 79.69 159 LYS A N 1
ATOM 1264 C CA . LYS A 1 159 ? 19.654 -5.705 11.048 1.00 79.69 159 LYS A CA 1
ATOM 1265 C C . LYS A 1 159 ? 19.336 -4.240 10.736 1.00 79.69 159 LYS A C 1
ATOM 1267 O O . LYS A 1 159 ? 19.899 -3.354 11.366 1.00 79.69 159 LYS A O 1
ATOM 1272 N N . LYS A 1 160 ? 18.479 -3.995 9.741 1.00 87.50 160 LYS A N 1
ATOM 1273 C CA . LYS A 1 160 ? 18.129 -2.657 9.245 1.00 87.50 160 LYS A CA 1
ATOM 1274 C C . LYS A 1 160 ? 16.777 -2.665 8.534 1.00 87.50 160 LYS A C 1
ATOM 1276 O O . LYS A 1 160 ? 16.340 -3.715 8.067 1.00 87.50 160 LYS A O 1
ATOM 1281 N N . ALA A 1 161 ? 16.179 -1.487 8.387 1.00 91.62 161 ALA A N 1
ATOM 1282 C CA . ALA A 1 161 ? 15.097 -1.237 7.441 1.00 91.62 161 ALA A CA 1
ATOM 1283 C C . ALA A 1 161 ? 15.467 -0.057 6.537 1.00 91.62 161 ALA A C 1
ATOM 1285 O O . ALA A 1 161 ? 16.202 0.846 6.939 1.00 91.62 161 ALA A O 1
ATOM 1286 N N . SER A 1 162 ? 14.951 -0.058 5.313 1.00 94.25 162 SER A N 1
ATOM 1287 C CA . SER A 1 162 ? 15.174 1.008 4.340 1.00 94.25 162 SER A CA 1
ATOM 1288 C C . SER A 1 162 ? 13.881 1.280 3.583 1.00 94.25 162 SER A C 1
ATOM 1290 O O . SER A 1 162 ? 13.123 0.349 3.321 1.00 94.25 162 SER A O 1
ATOM 1292 N N . TYR A 1 163 ? 13.650 2.534 3.204 1.00 93.69 163 TYR A N 1
ATOM 1293 C CA . TYR A 1 163 ? 12.637 2.872 2.204 1.00 93.69 163 TYR A CA 1
ATOM 1294 C C . TYR A 1 163 ? 13.319 3.150 0.877 1.00 93.69 163 TYR A C 1
ATOM 1296 O O . TYR A 1 163 ? 14.399 3.739 0.844 1.00 93.69 163 TYR A O 1
ATOM 1304 N N . TRP A 1 164 ? 12.676 2.749 -0.213 1.00 94.50 164 TRP A N 1
ATOM 1305 C CA . TRP A 1 164 ? 13.159 3.042 -1.551 1.00 94.50 164 TRP A CA 1
ATOM 1306 C C . TRP A 1 164 ? 12.078 3.743 -2.358 1.00 94.50 164 TRP A C 1
ATOM 1308 O O . TRP A 1 164 ? 11.161 3.119 -2.889 1.00 94.50 164 TRP A O 1
ATOM 1318 N N . HIS A 1 165 ? 12.187 5.064 -2.457 1.00 93.81 165 HIS A N 1
ATOM 1319 C CA . HIS A 1 165 ? 11.292 5.842 -3.296 1.00 93.81 165 HIS A CA 1
ATOM 1320 C C . HIS A 1 165 ? 11.873 5.897 -4.709 1.00 93.81 165 HIS A C 1
ATOM 1322 O O . HIS A 1 165 ? 12.502 6.873 -5.107 1.00 93.81 165 HIS A O 1
ATOM 1328 N N . ILE A 1 166 ? 11.641 4.841 -5.483 1.00 93.62 166 ILE A N 1
ATOM 1329 C CA . ILE A 1 166 ? 12.239 4.607 -6.812 1.00 93.62 166 ILE A CA 1
ATOM 1330 C C . ILE A 1 166 ? 12.035 5.774 -7.797 1.00 93.62 166 ILE A C 1
ATOM 1332 O O . ILE A 1 166 ? 12.802 5.962 -8.737 1.00 93.62 166 ILE A O 1
ATOM 1336 N N . ALA A 1 167 ? 11.012 6.605 -7.593 1.00 92.25 167 ALA A N 1
ATOM 1337 C CA . ALA A 1 167 ? 10.797 7.802 -8.402 1.00 92.25 167 ALA A CA 1
ATOM 1338 C C . ALA A 1 167 ? 11.867 8.888 -8.224 1.00 92.25 167 ALA A C 1
ATOM 1340 O O . ALA A 1 167 ? 12.026 9.702 -9.136 1.00 92.25 167 ALA A O 1
ATOM 1341 N N . LYS A 1 168 ? 12.586 8.902 -7.100 1.00 93.81 168 LYS A N 1
ATOM 1342 C CA . LYS A 1 168 ? 13.553 9.950 -6.742 1.00 93.81 168 LYS A CA 1
ATOM 1343 C C . LYS A 1 168 ? 14.916 9.419 -6.292 1.00 93.81 168 LYS A C 1
ATOM 1345 O O . LYS A 1 168 ? 15.906 10.093 -6.536 1.00 93.81 168 LYS A O 1
ATOM 1350 N N . ASP A 1 169 ? 14.964 8.236 -5.682 1.00 96.00 169 ASP A N 1
ATOM 1351 C CA . ASP A 1 169 ? 16.177 7.689 -5.076 1.00 96.00 169 ASP A CA 1
ATOM 1352 C C . ASP A 1 169 ? 16.755 6.553 -5.930 1.00 96.00 169 ASP A C 1
ATOM 1354 O O . ASP A 1 169 ? 16.054 5.591 -6.260 1.00 96.00 169 ASP A O 1
ATOM 1358 N N . ASP A 1 170 ? 18.050 6.630 -6.235 1.00 96.19 170 ASP A N 1
ATOM 1359 C CA . ASP A 1 170 ? 18.769 5.582 -6.972 1.00 96.19 170 ASP A CA 1
ATOM 1360 C C . ASP A 1 170 ? 18.964 4.316 -6.124 1.00 96.19 170 ASP A C 1
ATOM 1362 O O . ASP A 1 170 ? 19.007 3.214 -6.654 1.00 96.19 170 ASP A O 1
ATOM 1366 N N . MET A 1 171 ? 19.029 4.450 -4.796 1.00 94.94 171 MET A N 1
ATOM 1367 C CA . MET A 1 171 ? 19.238 3.341 -3.861 1.00 94.94 171 MET A CA 1
ATOM 1368 C C . MET A 1 171 ? 18.335 3.470 -2.624 1.00 94.94 171 MET A C 1
ATOM 1370 O O . MET A 1 171 ? 17.960 4.587 -2.258 1.00 94.94 171 MET A O 1
ATOM 1374 N N . PRO A 1 172 ? 18.014 2.360 -1.926 1.00 94.94 172 PRO A N 1
ATOM 1375 C CA . PRO A 1 172 ? 17.258 2.413 -0.678 1.00 94.94 172 PRO A CA 1
ATOM 1376 C C . PRO A 1 172 ? 17.952 3.261 0.394 1.00 94.94 172 PRO A C 1
ATOM 1378 O O . PRO A 1 172 ? 19.143 3.091 0.666 1.00 94.94 172 PRO A O 1
ATOM 1381 N N . ILE A 1 173 ? 17.179 4.112 1.064 1.00 95.19 173 ILE A N 1
ATOM 1382 C CA . ILE A 1 173 ? 17.637 4.970 2.157 1.00 95.19 173 ILE A CA 1
ATOM 1383 C C . ILE A 1 173 ? 17.312 4.293 3.485 1.00 95.19 173 ILE A C 1
ATOM 1385 O O . ILE A 1 173 ? 16.157 3.974 3.779 1.00 95.19 173 ILE A O 1
ATOM 1389 N N . GLU A 1 174 ? 18.340 4.075 4.300 1.00 94.56 174 GLU A N 1
ATOM 1390 C CA . GLU A 1 174 ? 18.203 3.479 5.626 1.00 94.56 174 GLU A CA 1
ATOM 1391 C C . GLU A 1 174 ? 17.333 4.328 6.558 1.00 94.56 174 GLU A C 1
ATOM 1393 O O . GLU A 1 174 ? 17.379 5.562 6.560 1.00 94.56 174 GLU A O 1
ATOM 1398 N N . LYS A 1 175 ? 16.525 3.642 7.366 1.00 92.88 175 LYS A N 1
ATOM 1399 C CA . LYS A 1 175 ? 15.770 4.233 8.462 1.00 92.88 175 LYS A CA 1
ATOM 1400 C C . LYS A 1 175 ? 16.240 3.657 9.779 1.00 92.88 175 LYS A C 1
ATOM 1402 O O . LYS A 1 175 ? 16.325 2.443 9.949 1.00 92.88 175 LYS A O 1
ATOM 1407 N N . SER A 1 176 ? 16.464 4.561 10.725 1.00 91.25 176 SER A N 1
ATOM 1408 C CA . SER A 1 176 ? 16.664 4.218 12.125 1.00 91.25 176 SER A CA 1
ATOM 1409 C C . SER A 1 176 ? 15.459 3.423 12.623 1.00 91.25 176 SER A C 1
ATOM 1411 O O . SER A 1 176 ? 14.325 3.908 12.547 1.00 91.25 176 SER A O 1
ATOM 1413 N N . LEU A 1 177 ? 15.704 2.216 13.125 1.00 88.56 177 LEU A N 1
ATOM 1414 C CA . LEU A 1 177 ? 14.651 1.417 13.735 1.00 88.56 177 LEU A CA 1
ATOM 1415 C C . LEU A 1 177 ? 14.218 2.085 15.049 1.00 88.56 177 LEU A C 1
ATOM 1417 O O . LEU A 1 177 ? 15.084 2.468 15.840 1.00 88.56 177 LEU A O 1
ATOM 1421 N N . PRO A 1 178 ? 12.907 2.268 15.276 1.00 89.69 178 PRO A N 1
ATOM 1422 C CA . PRO A 1 178 ? 12.418 2.808 16.535 1.00 89.69 178 PRO A CA 1
ATOM 1423 C C . PRO A 1 178 ? 12.624 1.795 17.668 1.00 89.69 178 PRO A C 1
ATOM 1425 O O . PRO A 1 178 ? 12.799 0.599 17.424 1.00 89.69 178 PRO A O 1
ATOM 1428 N N . ASP A 1 179 ? 12.561 2.272 18.912 1.00 93.31 179 ASP A N 1
ATOM 1429 C CA . ASP A 1 179 ? 12.567 1.384 20.073 1.00 93.31 179 ASP A CA 1
ATOM 1430 C C . ASP A 1 179 ? 11.381 0.411 20.003 1.00 93.31 179 ASP A C 1
ATOM 1432 O O . ASP A 1 179 ? 10.237 0.811 19.757 1.00 93.31 179 ASP A O 1
ATOM 1436 N N . LEU A 1 180 ? 11.664 -0.879 20.187 1.00 90.62 180 LEU A N 1
ATOM 1437 C CA . LEU A 1 180 ? 10.674 -1.934 20.000 1.00 90.62 180 LEU A CA 1
ATOM 1438 C C . LEU A 1 180 ? 9.566 -1.861 21.053 1.00 90.62 180 LEU A C 1
ATOM 1440 O O . LEU A 1 180 ? 8.398 -2.030 20.706 1.00 90.62 180 LEU A O 1
ATOM 1444 N N . THR A 1 181 ? 9.920 -1.587 22.309 1.00 94.00 181 THR A N 1
ATOM 1445 C CA . THR A 1 181 ? 8.962 -1.515 23.418 1.00 94.00 181 THR A CA 1
ATOM 1446 C C . THR A 1 181 ? 8.012 -0.341 23.215 1.00 94.00 181 THR A C 1
ATOM 1448 O O . THR A 1 181 ? 6.799 -0.534 23.181 1.00 94.00 181 THR A O 1
ATOM 1451 N N . GLN A 1 182 ? 8.548 0.852 22.949 1.00 95.12 182 GLN A N 1
ATOM 1452 C CA . GLN A 1 182 ? 7.742 2.043 22.667 1.00 95.12 182 GLN A CA 1
ATOM 1453 C C . GLN A 1 182 ? 6.865 1.860 21.424 1.00 95.12 182 GLN A C 1
ATOM 1455 O O . GLN A 1 182 ? 5.704 2.270 21.406 1.00 95.12 182 GLN A O 1
ATOM 1460 N N . SER A 1 183 ? 7.396 1.223 20.377 1.00 93.69 183 SER A N 1
ATOM 1461 C CA . SER A 1 183 ? 6.629 0.945 19.158 1.00 93.69 183 SER A CA 1
ATOM 1462 C C . SER A 1 183 ? 5.487 -0.031 19.421 1.00 93.69 183 SER A C 1
ATOM 1464 O O . SER A 1 183 ? 4.378 0.181 18.929 1.00 93.69 183 SER A O 1
ATOM 1466 N N . HIS A 1 184 ? 5.738 -1.086 20.201 1.00 95.12 184 HIS A N 1
ATOM 1467 C CA . HIS A 1 184 ? 4.716 -2.055 20.593 1.00 95.12 184 HIS A CA 1
ATOM 1468 C C . HIS A 1 184 ? 3.609 -1.381 21.402 1.00 95.12 184 HIS A C 1
ATOM 1470 O O . HIS A 1 184 ? 2.444 -1.497 21.025 1.00 95.12 184 HIS A O 1
ATOM 1476 N N . GLU A 1 185 ? 3.962 -0.603 22.427 1.00 96.56 185 GLU A N 1
ATOM 1477 C CA . GLU A 1 185 ? 3.007 0.129 23.266 1.00 96.56 185 GLU A CA 1
ATOM 1478 C C . GLU A 1 185 ? 2.152 1.103 22.448 1.00 96.56 185 GLU A C 1
ATOM 1480 O O . GLU A 1 185 ? 0.924 1.115 22.576 1.00 96.56 185 GLU A O 1
ATOM 1485 N N . LEU A 1 186 ? 2.777 1.867 21.547 1.00 96.06 186 LEU A N 1
ATOM 1486 C CA . LEU A 1 186 ? 2.081 2.806 20.669 1.00 96.06 186 LEU A CA 1
ATOM 1487 C C . LEU A 1 186 ? 1.075 2.092 19.760 1.00 96.06 186 LEU A C 1
ATOM 1489 O O . LEU A 1 186 ? -0.080 2.509 19.640 1.00 96.06 186 LEU A O 1
ATOM 1493 N N . VAL A 1 187 ? 1.502 1.015 19.099 1.00 96.19 187 VAL A N 1
ATOM 1494 C CA . VAL A 1 187 ? 0.643 0.256 18.181 1.00 96.19 187 VAL A CA 1
ATOM 1495 C C . VAL A 1 187 ? -0.465 -0.468 18.949 1.00 96.19 187 VAL A C 1
ATOM 1497 O O . VAL A 1 187 ? -1.603 -0.517 18.474 1.00 96.19 187 VAL A O 1
ATOM 1500 N N . LEU A 1 188 ? -0.177 -0.963 20.155 1.00 97.19 188 LEU A N 1
ATOM 1501 C CA . LEU A 1 188 ? -1.157 -1.568 21.054 1.00 97.19 188 LEU A CA 1
ATOM 1502 C C . LEU A 1 188 ? -2.228 -0.557 21.473 1.00 97.19 188 LEU A C 1
ATOM 1504 O O . LEU A 1 188 ? -3.419 -0.872 21.409 1.00 97.19 188 LEU A O 1
ATOM 1508 N N . GLN A 1 189 ? -1.828 0.659 21.852 1.00 97.56 189 GLN A N 1
ATOM 1509 C CA . GLN A 1 189 ? -2.756 1.733 22.199 1.00 97.56 189 GLN A CA 1
ATOM 1510 C C . GLN A 1 189 ? -3.683 2.060 21.023 1.00 97.56 189 GLN A C 1
ATOM 1512 O O . GLN A 1 189 ? -4.905 2.041 21.181 1.00 97.56 189 GLN A O 1
ATOM 1517 N N . ILE A 1 190 ? -3.128 2.274 19.826 1.00 97.25 190 ILE A N 1
ATOM 1518 C CA . ILE A 1 190 ? -3.930 2.558 18.626 1.00 97.25 190 ILE A CA 1
ATOM 1519 C C . ILE A 1 190 ? -4.869 1.384 18.307 1.00 97.25 190 ILE A C 1
ATOM 1521 O O . ILE A 1 190 ? -6.030 1.584 17.947 1.00 97.25 190 ILE A O 1
ATOM 1525 N N . GLY A 1 191 ? -4.401 0.146 18.473 1.00 97.12 191 GLY A N 1
ATOM 1526 C CA . GLY A 1 191 ? -5.221 -1.051 18.301 1.00 97.12 191 GLY A CA 1
ATOM 1527 C C . GLY A 1 191 ? -6.430 -1.082 19.238 1.00 97.12 191 GLY A C 1
ATOM 1528 O O . GLY A 1 191 ? -7.545 -1.383 18.799 1.00 97.12 191 GLY A O 1
ATOM 1529 N N . LYS A 1 192 ? -6.241 -0.706 20.508 1.00 97.31 192 LYS A N 1
ATOM 1530 C CA . LYS A 1 192 ? -7.324 -0.572 21.497 1.00 97.31 192 LYS A CA 1
ATOM 1531 C C . LYS A 1 192 ? -8.306 0.538 21.126 1.00 97.31 192 LYS A C 1
ATOM 1533 O O . LYS A 1 192 ? -9.514 0.324 21.223 1.00 97.31 192 LYS A O 1
ATOM 1538 N N . GLU A 1 193 ? -7.823 1.679 20.639 1.00 97.06 193 GLU A N 1
ATOM 1539 C CA . GLU A 1 193 ? -8.670 2.780 20.158 1.00 97.06 193 GLU A CA 1
ATOM 1540 C C . GLU A 1 193 ? -9.532 2.357 18.958 1.00 97.06 193 GLU A C 1
ATOM 1542 O O . GLU A 1 193 ? -10.744 2.590 18.949 1.00 97.06 193 GLU A O 1
ATOM 1547 N N . ILE A 1 194 ? -8.943 1.661 17.979 1.00 96.94 194 ILE A N 1
ATOM 1548 C CA . ILE A 1 194 ? -9.673 1.101 16.832 1.00 96.94 194 ILE A CA 1
ATOM 1549 C C . ILE A 1 194 ? -10.719 0.090 17.309 1.00 96.94 194 ILE A C 1
ATOM 1551 O O . ILE A 1 194 ? -11.870 0.131 16.866 1.00 96.94 194 ILE A O 1
ATOM 1555 N N . LYS A 1 195 ? -10.348 -0.813 18.225 1.00 95.75 195 LYS A N 1
ATOM 1556 C CA . LYS A 1 195 ? -11.267 -1.808 18.791 1.00 95.75 195 LYS A CA 1
ATOM 1557 C C . LYS A 1 195 ? -12.454 -1.141 19.487 1.00 95.75 195 LYS A C 1
ATOM 1559 O O . LYS A 1 195 ? -13.593 -1.544 19.252 1.00 95.75 195 LYS A O 1
ATOM 1564 N N . LEU A 1 196 ? -12.207 -0.100 20.282 1.00 96.31 196 LEU A N 1
ATOM 1565 C CA . LEU A 1 196 ? -13.254 0.675 20.945 1.00 96.31 196 LEU A CA 1
ATOM 1566 C C . LEU A 1 196 ? -14.170 1.372 19.929 1.00 96.31 196 LEU A C 1
ATOM 1568 O O . LEU A 1 196 ? -15.391 1.275 20.039 1.00 96.31 196 LEU A O 1
ATOM 1572 N N . ALA A 1 197 ? -13.604 2.021 18.908 1.00 96.56 197 ALA A N 1
ATOM 1573 C CA . ALA A 1 197 ? -14.381 2.677 17.855 1.00 96.56 197 ALA A CA 1
ATOM 1574 C C . ALA A 1 197 ? -15.288 1.688 17.100 1.00 96.56 197 ALA A C 1
ATOM 1576 O O . ALA A 1 197 ? -16.443 2.011 16.817 1.00 96.56 197 ALA A O 1
ATOM 1577 N N . ARG A 1 198 ? -14.794 0.468 16.837 1.00 95.38 198 ARG A N 1
ATOM 1578 C CA . ARG A 1 198 ? -15.575 -0.636 16.252 1.00 95.38 198 ARG A CA 1
ATOM 1579 C C . ARG A 1 198 ? -16.701 -1.098 17.170 1.00 95.38 198 ARG A C 1
ATOM 1581 O O . ARG A 1 198 ? -17.824 -1.234 16.697 1.00 95.38 198 ARG A O 1
ATOM 1588 N N . ALA A 1 199 ? -16.422 -1.299 18.456 1.00 94.62 199 ALA A N 1
ATOM 1589 C CA . ALA A 1 199 ? -17.426 -1.730 19.429 1.00 94.62 199 ALA A CA 1
ATOM 1590 C C . ALA A 1 199 ? -18.559 -0.703 19.598 1.00 94.62 199 ALA A C 1
ATOM 1592 O O . ALA A 1 199 ? -19.719 -1.078 19.728 1.00 94.62 199 ALA A O 1
ATOM 1593 N N . LEU A 1 200 ? -18.232 0.591 19.544 1.00 95.88 200 LEU A N 1
ATOM 1594 C CA . LEU A 1 200 ? -19.203 1.687 19.639 1.00 95.88 200 LEU A CA 1
ATOM 1595 C C . LEU A 1 200 ? -19.847 2.061 18.294 1.00 95.88 200 LEU A C 1
ATOM 1597 O O . LEU A 1 200 ? -20.683 2.963 18.261 1.00 95.88 200 LEU A O 1
ATOM 1601 N N . ASN A 1 201 ? -19.419 1.439 17.190 1.00 94.88 201 ASN A N 1
ATOM 1602 C CA . ASN A 1 201 ? -19.766 1.814 15.817 1.00 94.88 201 ASN A CA 1
ATOM 1603 C C . ASN A 1 201 ? -19.666 3.335 15.558 1.00 94.88 201 ASN A C 1
ATOM 1605 O O . ASN A 1 201 ? -20.536 3.947 14.935 1.00 94.88 201 ASN A O 1
ATOM 1609 N N . ARG A 1 202 ? -18.615 3.976 16.090 1.00 95.31 202 ARG A N 1
ATOM 1610 C CA . ARG A 1 202 ? -18.465 5.439 16.096 1.00 95.31 202 ARG A CA 1
ATOM 1611 C C . ARG A 1 202 ? -17.204 5.866 15.354 1.00 95.31 202 ARG A C 1
ATOM 1613 O O . ARG A 1 202 ? -16.120 5.930 15.925 1.00 95.31 202 ARG A O 1
ATOM 1620 N N . PHE A 1 203 ? -17.384 6.264 14.098 1.00 96.81 203 PHE A N 1
ATOM 1621 C CA . PHE A 1 203 ? -16.307 6.659 13.185 1.00 96.81 203 PHE A CA 1
ATOM 1622 C C . PHE A 1 203 ? -16.469 8.112 12.733 1.00 96.81 203 PHE A C 1
ATOM 1624 O O . PHE A 1 203 ? -16.901 8.404 11.619 1.00 96.81 203 PHE A O 1
ATOM 1631 N N . LYS A 1 204 ? -16.162 9.050 13.634 1.00 95.69 204 LYS A N 1
ATOM 1632 C CA . LYS A 1 204 ? -16.311 10.484 13.352 1.00 95.69 204 LYS A CA 1
ATOM 1633 C C . LYS A 1 204 ? -15.131 11.011 12.541 1.00 95.69 204 LYS A C 1
ATOM 1635 O O . LYS A 1 204 ? -13.983 10.664 12.808 1.00 95.69 204 LYS A O 1
ATOM 1640 N N . CYS A 1 205 ? -15.417 11.867 11.564 1.00 97.06 205 CYS A N 1
ATOM 1641 C CA . CYS A 1 205 ? -14.384 12.627 10.875 1.00 97.06 205 CYS A CA 1
ATOM 1642 C C . CYS A 1 205 ? -13.847 13.724 11.816 1.00 97.06 205 CYS A C 1
ATOM 1644 O O . CYS A 1 205 ? -14.657 14.399 12.457 1.00 97.06 205 CYS A O 1
ATOM 1646 N N . PRO A 1 206 ? -12.521 13.955 11.889 1.00 95.19 206 PRO A N 1
ATOM 1647 C CA . PRO A 1 206 ? -11.958 15.045 12.689 1.00 95.19 206 PRO A CA 1
ATOM 1648 C C . PRO A 1 206 ? -12.427 16.441 12.249 1.00 95.19 206 PRO A C 1
ATOM 1650 O O . PRO A 1 206 ? -12.442 17.358 13.058 1.00 95.19 206 PRO A O 1
ATOM 1653 N N . GLN A 1 207 ? -12.834 16.594 10.983 1.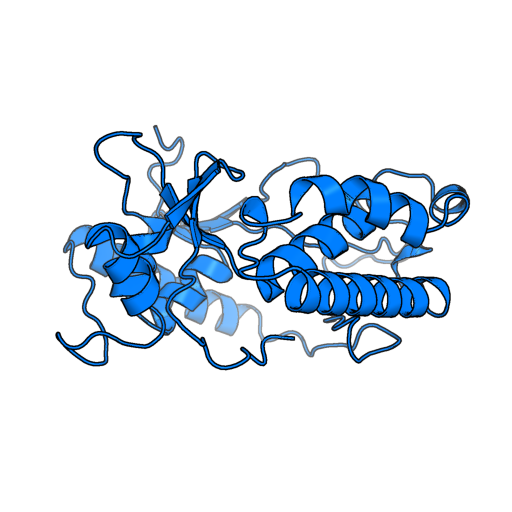00 95.56 207 GLN A N 1
ATOM 1654 C CA . GLN A 1 207 ? -13.371 17.839 10.412 1.00 95.56 207 GLN A CA 1
ATOM 1655 C C . GLN A 1 207 ? -14.903 17.958 10.560 1.00 95.56 207 GLN A C 1
ATOM 1657 O O . GLN A 1 207 ? -15.531 18.823 9.957 1.00 95.56 207 GLN A O 1
ATOM 1662 N N . GLY A 1 208 ? -15.531 17.080 11.350 1.00 94.00 208 GLY A N 1
ATOM 1663 C CA . GLY A 1 208 ? -16.979 17.077 11.549 1.00 94.00 208 GLY A CA 1
ATOM 1664 C C . GLY A 1 208 ? -17.753 16.582 10.325 1.00 94.00 208 GLY A C 1
ATOM 1665 O O . GLY A 1 208 ? -17.255 15.774 9.539 1.00 94.00 208 GLY A O 1
ATOM 1666 N N . GLU A 1 209 ? -18.997 17.042 10.178 1.00 93.06 209 GLU A N 1
ATOM 1667 C CA . GLU A 1 209 ? -19.920 16.521 9.159 1.00 93.06 209 GLU A CA 1
ATOM 1668 C C . GLU A 1 209 ? -19.562 16.910 7.725 1.00 93.06 209 GLU A C 1
ATOM 1670 O O . GLU A 1 209 ? -19.923 16.186 6.804 1.00 93.06 209 GLU A O 1
ATOM 1675 N N . GLN A 1 210 ? -18.788 17.982 7.532 1.00 92.69 210 GLN A N 1
ATOM 1676 C CA . GLN A 1 210 ? -18.317 18.406 6.207 1.00 92.69 210 GLN A CA 1
ATOM 1677 C C . GLN A 1 210 ? -17.364 17.394 5.552 1.00 92.69 210 GLN A C 1
ATOM 1679 O O . GLN A 1 210 ? -17.100 17.488 4.356 1.00 92.69 210 GLN A O 1
ATOM 1684 N N . GLY A 1 211 ? -16.839 16.438 6.324 1.00 94.00 211 GLY A N 1
ATOM 1685 C CA . GLY A 1 211 ? -15.864 15.476 5.833 1.00 94.00 211 GLY A CA 1
ATOM 1686 C C . GLY A 1 211 ? -14.473 16.093 5.654 1.00 94.00 211 GLY A C 1
ATOM 1687 O O . GLY A 1 211 ? -14.235 17.279 5.862 1.00 94.00 211 GLY A O 1
ATOM 1688 N N . CYS A 1 212 ? -13.500 15.254 5.320 1.00 95.50 212 CYS A N 1
ATOM 1689 C CA . CYS A 1 212 ? -12.132 15.670 5.029 1.00 95.50 212 CYS A CA 1
ATOM 1690 C C . CYS A 1 212 ? -11.659 15.030 3.726 1.00 95.50 212 CYS A C 1
ATOM 1692 O O . CYS A 1 212 ? -12.284 14.101 3.213 1.00 95.50 212 CYS A O 1
ATOM 1694 N N . LYS A 1 213 ? -10.497 15.464 3.226 1.00 94.12 213 LYS A N 1
ATOM 1695 C CA . LYS A 1 213 ? -9.896 14.941 1.987 1.00 94.12 213 LYS A CA 1
ATOM 1696 C C . LYS A 1 213 ? -9.731 13.412 1.937 1.00 94.12 213 LYS A C 1
ATOM 1698 O O . LYS A 1 213 ? -9.590 12.869 0.851 1.00 94.12 213 LYS A O 1
ATOM 1703 N N . TYR A 1 214 ? -9.740 12.729 3.085 1.00 95.31 214 TYR A N 1
ATOM 1704 C CA . TYR A 1 214 ? -9.617 11.273 3.167 1.00 95.31 214 TYR A CA 1
ATOM 1705 C C . TYR A 1 214 ? -10.966 10.544 3.062 1.00 95.31 214 TYR A C 1
ATOM 1707 O O . TYR A 1 214 ? -11.032 9.504 2.418 1.00 95.31 21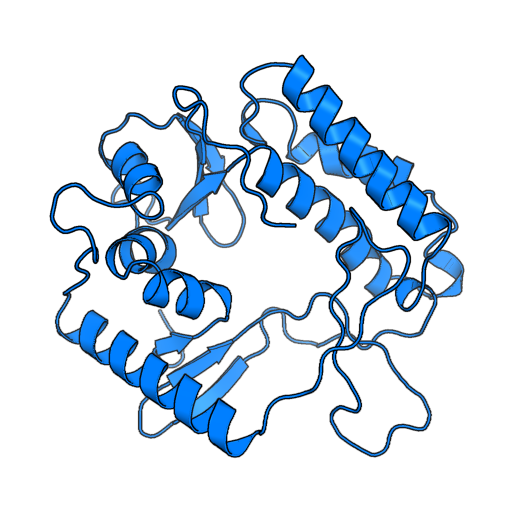4 TYR A O 1
ATOM 1715 N N . CYS A 1 215 ? -12.044 11.058 3.675 1.00 95.88 215 CYS A N 1
ATOM 1716 C CA . CYS A 1 215 ? -13.355 10.392 3.637 1.00 95.88 215 CYS A CA 1
ATOM 1717 C C . CYS A 1 215 ? -14.229 10.836 2.461 1.00 95.88 215 CYS A C 1
ATOM 1719 O O . CYS A 1 215 ? -14.967 10.009 1.937 1.00 95.88 215 CYS A O 1
ATOM 1721 N N . LEU A 1 216 ? -14.098 12.087 2.008 1.00 95.44 216 LEU A N 1
ATOM 1722 C CA . LEU A 1 216 ? -14.901 12.643 0.916 1.00 95.44 216 LEU A CA 1
ATOM 1723 C C . LEU A 1 216 ? -14.848 11.803 -0.372 1.00 95.44 216 LEU A C 1
ATOM 1725 O O . LEU A 1 216 ? -15.900 11.594 -0.973 1.00 95.44 216 LEU A O 1
ATOM 1729 N N . PRO A 1 217 ? -13.687 11.273 -0.810 1.00 94.94 217 PRO A N 1
ATOM 1730 C CA . PRO A 1 217 ? -13.654 10.405 -1.984 1.00 94.94 217 PRO A CA 1
ATOM 1731 C C . PRO A 1 217 ? -14.505 9.136 -1.827 1.00 94.94 217 PRO A C 1
ATOM 1733 O O . PRO A 1 217 ? -15.156 8.727 -2.779 1.00 94.94 217 PRO A O 1
ATOM 1736 N N . TYR A 1 218 ? -14.559 8.542 -0.630 1.00 95.69 218 TYR A N 1
ATOM 1737 C CA . TYR A 1 218 ? -15.421 7.388 -0.362 1.00 95.69 218 TYR A CA 1
ATOM 1738 C C . TYR A 1 218 ? -16.897 7.778 -0.242 1.00 95.69 218 TYR A C 1
ATOM 1740 O O . TYR A 1 218 ? -17.760 7.055 -0.724 1.00 95.69 218 TYR A O 1
ATOM 1748 N N . GLU A 1 219 ? -17.205 8.927 0.361 1.00 95.12 219 GLU A N 1
ATOM 1749 C CA . GLU A 1 219 ? -18.579 9.447 0.433 1.00 95.12 219 GLU A CA 1
ATOM 1750 C C . GLU A 1 219 ? -19.146 9.697 -0.974 1.00 95.12 219 GLU A C 1
ATOM 1752 O O . GLU A 1 219 ? -20.298 9.373 -1.239 1.00 95.12 219 GLU A O 1
ATOM 1757 N N . LYS A 1 220 ? -18.318 10.147 -1.925 1.00 94.62 220 LYS A N 1
ATOM 1758 C CA . LYS A 1 220 ? -18.714 10.259 -3.339 1.00 94.62 220 LYS A CA 1
ATOM 1759 C C . LYS A 1 220 ? -19.072 8.922 -3.990 1.00 94.62 220 LYS A C 1
ATOM 1761 O O . LYS A 1 220 ? -19.910 8.917 -4.889 1.00 94.62 220 LYS A O 1
ATOM 1766 N N . ILE A 1 221 ? -18.457 7.815 -3.567 1.00 95.25 221 ILE A N 1
ATOM 1767 C CA . ILE A 1 221 ? -18.857 6.471 -4.015 1.00 95.25 221 ILE A CA 1
ATOM 1768 C C . ILE A 1 221 ? -20.278 6.186 -3.528 1.00 95.25 221 ILE A C 1
ATOM 1770 O O . ILE A 1 221 ? -21.131 5.820 -4.330 1.00 95.25 221 ILE A O 1
ATOM 1774 N N . LEU A 1 222 ? -20.549 6.429 -2.241 1.00 94.38 222 LEU A N 1
ATOM 1775 C CA . LEU A 1 222 ? -21.870 6.201 -1.645 1.00 94.38 222 LEU A CA 1
ATOM 1776 C C . LEU A 1 222 ? -22.962 7.095 -2.251 1.00 94.38 222 LEU A C 1
ATOM 1778 O O . LEU A 1 222 ? -24.094 6.654 -2.418 1.00 94.38 222 LEU A O 1
ATOM 1782 N N . ASP A 1 223 ? -22.612 8.326 -2.621 1.00 93.88 223 ASP A N 1
ATOM 1783 C CA . ASP A 1 223 ? -23.503 9.274 -3.297 1.00 93.88 223 ASP A CA 1
ATOM 1784 C C . ASP A 1 223 ? -23.752 8.937 -4.784 1.00 93.88 223 ASP A C 1
ATOM 1786 O O . ASP A 1 223 ? -24.473 9.671 -5.463 1.00 93.88 223 ASP A O 1
ATOM 1790 N N . GLY A 1 224 ? -23.112 7.899 -5.336 1.00 92.50 224 GLY A N 1
ATOM 1791 C CA . GLY A 1 224 ? -23.199 7.553 -6.761 1.00 92.50 224 GLY A CA 1
ATOM 1792 C C . GLY A 1 224 ? -22.496 8.548 -7.695 1.00 92.50 224 GLY A C 1
ATOM 1793 O O . GLY A 1 224 ? -22.782 8.589 -8.889 1.00 92.50 224 GLY A O 1
ATOM 1794 N N . LYS A 1 225 ? -21.586 9.373 -7.163 1.00 92.88 225 LYS A N 1
ATOM 1795 C CA . LYS A 1 225 ? -20.817 10.379 -7.921 1.00 92.88 225 LYS A CA 1
ATOM 1796 C C . LYS A 1 225 ? -19.496 9.834 -8.468 1.00 92.88 225 LYS A C 1
ATOM 1798 O O . LYS A 1 225 ? -18.902 10.456 -9.344 1.00 92.88 225 LYS A O 1
ATOM 1803 N N . ALA A 1 226 ? -19.015 8.709 -7.942 1.00 94.25 226 ALA A N 1
ATOM 1804 C CA . ALA A 1 226 ? -17.843 8.012 -8.461 1.00 94.25 226 ALA A CA 1
ATOM 1805 C C . ALA A 1 226 ? -18.248 6.949 -9.492 1.00 94.25 226 ALA A C 1
ATOM 1807 O O . ALA A 1 226 ? -19.330 6.372 -9.421 1.00 94.25 226 ALA A O 1
ATOM 1808 N N . THR A 1 227 ? -17.364 6.667 -10.443 1.00 94.81 227 THR A N 1
ATOM 1809 C CA . THR A 1 227 ? -17.596 5.672 -11.498 1.00 94.81 227 THR A CA 1
ATOM 1810 C C . THR A 1 227 ? -16.976 4.339 -11.098 1.00 94.81 227 THR A C 1
ATOM 1812 O O . THR A 1 227 ? -15.795 4.307 -10.758 1.00 94.81 227 THR A O 1
ATOM 1815 N N . PHE A 1 228 ? -17.741 3.246 -11.152 1.00 95.12 228 PHE A N 1
ATOM 1816 C CA . PHE A 1 228 ? -17.203 1.890 -11.003 1.00 95.12 228 PHE A CA 1
ATOM 1817 C C . PHE A 1 228 ? -16.321 1.539 -12.205 1.00 95.12 228 PHE A C 1
ATOM 1819 O O . PHE A 1 228 ? -16.732 1.730 -13.351 1.00 95.12 228 PHE A O 1
ATOM 1826 N N . VAL A 1 229 ? -15.119 1.023 -11.956 1.00 94.00 229 VAL A N 1
ATOM 1827 C CA . VAL A 1 229 ? -14.137 0.735 -13.017 1.00 94.00 229 VAL A CA 1
ATOM 1828 C C . VAL A 1 229 ? -13.697 -0.729 -13.080 1.00 94.00 229 VAL A C 1
ATOM 1830 O O . VAL A 1 229 ? -12.990 -1.114 -14.012 1.00 94.00 229 VAL A O 1
ATOM 1833 N N . GLY A 1 230 ? -14.116 -1.551 -12.119 1.00 92.06 230 GLY A N 1
ATOM 1834 C CA . GLY A 1 230 ? -13.823 -2.980 -12.078 1.00 92.06 230 GLY A CA 1
ATOM 1835 C C . GLY A 1 230 ? -13.555 -3.494 -10.670 1.00 92.06 230 GLY A C 1
ATOM 1836 O O . GLY A 1 230 ? -13.625 -2.758 -9.690 1.00 92.06 230 GLY A O 1
ATOM 1837 N N . GLU A 1 231 ? -13.216 -4.773 -10.585 1.00 92.06 231 GLU A N 1
ATOM 1838 C CA . GLU A 1 231 ? -12.863 -5.433 -9.332 1.00 92.06 231 GLU A CA 1
ATOM 1839 C C . GLU A 1 231 ? -11.343 -5.463 -9.153 1.00 92.06 231 GLU A C 1
ATOM 1841 O O . GLU A 1 231 ? -10.586 -5.796 -10.068 1.00 92.06 231 GLU A O 1
ATOM 1846 N N . GLY A 1 232 ? -10.894 -5.092 -7.960 1.00 85.88 232 GLY A N 1
ATOM 1847 C CA . GLY A 1 232 ? -9.521 -5.226 -7.508 1.00 85.88 232 GLY A CA 1
ATOM 1848 C C . GLY A 1 232 ? -9.305 -6.498 -6.690 1.00 85.88 232 GLY A C 1
ATOM 1849 O O . GLY A 1 232 ? -10.174 -7.354 -6.532 1.00 85.88 232 GLY A O 1
ATOM 1850 N N . ASN A 1 233 ? -8.116 -6.599 -6.103 1.00 83.31 233 ASN A N 1
ATOM 1851 C CA . ASN A 1 233 ? -7.778 -7.718 -5.232 1.00 83.31 233 ASN A CA 1
ATOM 1852 C C . ASN A 1 233 ? -8.616 -7.713 -3.937 1.00 83.31 233 ASN A C 1
ATOM 1854 O O . ASN A 1 233 ? -9.103 -6.677 -3.478 1.00 83.31 233 ASN A O 1
ATOM 1858 N N . TYR A 1 234 ? -8.712 -8.881 -3.294 1.00 83.00 234 TYR A N 1
ATOM 1859 C CA . TYR A 1 234 ? -9.339 -9.052 -1.976 1.00 83.00 234 TYR A CA 1
ATOM 1860 C C . TYR A 1 234 ? -10.831 -8.673 -1.901 1.00 83.00 234 TYR A C 1
ATOM 1862 O O . TYR A 1 234 ? -11.261 -8.142 -0.875 1.00 83.00 234 TYR A O 1
ATOM 1870 N N . HIS A 1 235 ? -11.612 -8.972 -2.950 1.00 89.38 235 HIS A N 1
ATOM 1871 C CA . HIS A 1 235 ? -13.051 -8.668 -3.030 1.00 89.38 235 HIS A CA 1
ATOM 1872 C C . HIS A 1 235 ? -13.331 -7.177 -2.795 1.00 89.38 235 HIS A C 1
ATOM 1874 O O . HIS A 1 235 ? -14.018 -6.792 -1.841 1.00 89.38 235 HIS A O 1
ATOM 1880 N N . THR A 1 236 ? -12.711 -6.342 -3.630 1.00 93.38 236 THR A N 1
ATOM 1881 C CA . THR A 1 236 ? -12.822 -4.883 -3.562 1.00 93.38 236 THR A CA 1
ATOM 1882 C C . THR A 1 236 ? -13.318 -4.347 -4.896 1.00 93.38 236 THR A C 1
ATOM 1884 O O . THR A 1 236 ? -12.657 -4.539 -5.910 1.00 93.38 236 THR A O 1
ATOM 1887 N N . ASP A 1 237 ? -14.423 -3.618 -4.886 1.00 95.75 237 ASP A N 1
ATOM 1888 C CA . ASP A 1 237 ? -14.931 -2.870 -6.030 1.00 95.75 237 ASP A CA 1
ATOM 1889 C C . ASP A 1 237 ? -14.171 -1.546 -6.140 1.00 95.75 237 ASP A C 1
ATOM 1891 O O . ASP A 1 237 ? -14.091 -0.780 -5.174 1.00 95.75 237 ASP A O 1
ATOM 1895 N N . LEU A 1 238 ? -13.577 -1.279 -7.300 1.00 95.31 238 LEU A N 1
ATOM 1896 C CA . LEU A 1 238 ? -12.767 -0.091 -7.542 1.00 95.31 238 LEU A CA 1
ATOM 1897 C C . LEU A 1 238 ? -13.591 1.009 -8.203 1.00 95.31 238 LEU A C 1
ATOM 1899 O O . LEU A 1 238 ? -14.265 0.797 -9.213 1.00 95.31 238 LEU A O 1
ATOM 1903 N N . TYR A 1 239 ? -13.460 2.211 -7.653 1.00 95.88 239 TYR A N 1
ATOM 1904 C CA . TYR A 1 239 ? -14.141 3.409 -8.115 1.00 95.88 239 TYR A CA 1
ATOM 1905 C C . TYR A 1 239 ? -13.148 4.531 -8.402 1.00 95.88 239 TYR A C 1
ATOM 1907 O O . TYR A 1 239 ? -12.168 4.720 -7.676 1.00 95.88 239 TYR A O 1
ATOM 1915 N N . ALA A 1 240 ? -13.432 5.306 -9.441 1.00 94.06 240 ALA A N 1
ATOM 1916 C CA . ALA A 1 240 ? -12.659 6.472 -9.839 1.00 94.06 240 ALA A CA 1
ATOM 1917 C C . ALA A 1 240 ? -13.539 7.727 -9.831 1.00 94.06 240 ALA A C 1
ATOM 1919 O O . ALA A 1 240 ? -14.694 7.700 -10.262 1.00 94.06 240 ALA A O 1
ATOM 1920 N N . ASP A 1 241 ? -12.982 8.841 -9.360 1.00 89.81 241 ASP A N 1
ATOM 1921 C CA . ASP A 1 241 ? -13.626 10.152 -9.435 1.00 89.81 241 ASP A CA 1
ATOM 1922 C C . ASP A 1 241 ? -12.982 11.002 -10.537 1.00 89.81 241 ASP A C 1
ATOM 1924 O O . ASP A 1 241 ? -12.005 11.718 -10.307 1.00 89.81 241 ASP A O 1
ATOM 1928 N N . PHE A 1 242 ? -13.573 10.943 -11.730 1.00 84.19 242 PHE A N 1
ATOM 1929 C CA . PHE A 1 242 ? -13.147 11.720 -12.899 1.00 84.19 242 PHE A CA 1
ATOM 1930 C C . PHE A 1 242 ? -13.595 13.187 -12.859 1.00 84.19 242 PHE A C 1
ATOM 1932 O O . PHE A 1 242 ? -13.155 13.987 -13.682 1.00 84.19 242 PHE A O 1
ATOM 1939 N N . THR A 1 243 ? -14.467 13.557 -11.917 1.00 72.56 243 THR A N 1
ATOM 1940 C CA . THR A 1 243 ? -14.926 14.945 -11.743 1.00 72.56 243 THR A CA 1
ATOM 1941 C C . THR A 1 243 ? -13.961 15.757 -10.890 1.00 72.56 243 THR A C 1
ATOM 1943 O O . THR A 1 243 ? -13.917 16.985 -10.969 1.00 72.56 243 THR A O 1
ATOM 1946 N N . SER A 1 244 ? -13.167 15.072 -10.068 1.00 56.91 244 SER A N 1
ATOM 1947 C CA . SER A 1 244 ? -12.173 15.705 -9.227 1.00 56.91 244 SER A CA 1
ATOM 1948 C C . SER A 1 244 ? -10.845 15.868 -9.958 1.00 56.91 244 SER A C 1
ATOM 1950 O O . SER A 1 244 ? -10.113 14.912 -10.202 1.00 56.91 244 SER A O 1
ATOM 1952 N N . THR A 1 245 ? -10.452 17.116 -10.195 1.00 45.31 245 THR A N 1
ATOM 1953 C CA . THR A 1 245 ? -9.034 17.482 -10.244 1.00 45.31 245 THR A CA 1
ATOM 1954 C C . THR A 1 245 ? -8.460 17.307 -8.833 1.00 45.31 245 THR A C 1
ATOM 1956 O O . THR A 1 245 ? -8.251 18.286 -8.114 1.00 45.31 245 THR A O 1
ATOM 1959 N N . LEU A 1 246 ? -8.304 16.064 -8.362 1.00 44.25 246 LEU A N 1
ATOM 1960 C CA . LEU A 1 246 ? -7.647 15.797 -7.084 1.00 44.25 246 LEU A CA 1
ATOM 1961 C C . LEU A 1 246 ? -6.257 16.453 -7.119 1.00 44.25 246 LEU A C 1
ATOM 1963 O O . LEU A 1 246 ? -5.541 16.313 -8.117 1.00 44.25 246 LEU A O 1
ATOM 1967 N N . PRO A 1 247 ? -5.858 17.188 -6.065 1.00 36.69 247 PRO A N 1
ATOM 1968 C CA . PRO A 1 247 ? -4.513 17.726 -5.990 1.00 36.69 247 PRO A CA 1
ATOM 1969 C C . PRO A 1 247 ? -3.535 16.559 -6.093 1.00 36.69 247 PRO A C 1
ATOM 1971 O O . PRO A 1 247 ? -3.716 15.543 -5.420 1.00 36.69 247 PRO A O 1
ATOM 1974 N N . LYS A 1 248 ? -2.528 16.713 -6.963 1.00 35.19 248 LYS A N 1
ATOM 1975 C CA . LYS A 1 248 ? -1.408 15.782 -7.139 1.00 35.19 248 LYS A CA 1
ATOM 1976 C C . LYS A 1 248 ? -0.929 15.351 -5.752 1.00 35.19 248 LYS A C 1
ATOM 1978 O O . LYS A 1 248 ? -0.303 16.139 -5.051 1.00 35.19 248 LYS A O 1
ATOM 1983 N N . SER A 1 249 ? -1.286 14.146 -5.314 1.00 35.00 249 SER A N 1
ATOM 1984 C CA . SER A 1 249 ? -0.847 13.660 -4.014 1.00 35.00 249 SER A CA 1
ATOM 1985 C C . SER A 1 249 ? 0.654 13.417 -4.103 1.00 35.00 249 SER A C 1
ATOM 1987 O O . SER A 1 249 ? 1.091 12.486 -4.781 1.00 35.00 249 SER A O 1
ATOM 1989 N N . GLU A 1 250 ? 1.434 14.252 -3.423 1.00 28.39 250 GLU A N 1
ATOM 1990 C CA . GLU A 1 250 ? 2.833 13.998 -3.073 1.00 28.39 250 GLU A CA 1
ATOM 1991 C C . GLU A 1 250 ? 2.903 12.863 -2.043 1.00 28.39 250 GLU A C 1
ATOM 1993 O O . GLU A 1 250 ? 3.265 13.049 -0.886 1.00 28.39 250 GLU A O 1
ATOM 1998 N N . ILE A 1 251 ? 2.493 11.667 -2.454 1.00 28.17 251 ILE A N 1
ATOM 1999 C CA . ILE A 1 251 ? 2.828 10.435 -1.750 1.00 28.17 251 ILE A CA 1
ATOM 2000 C C . ILE A 1 251 ? 3.660 9.621 -2.733 1.00 28.17 251 ILE A C 1
ATOM 2002 O O . ILE A 1 251 ? 3.162 8.743 -3.435 1.00 28.17 251 ILE A O 1
ATOM 2006 N N . LEU A 1 252 ? 4.921 10.046 -2.831 1.00 29.89 252 LEU A N 1
ATOM 2007 C CA . LEU A 1 252 ? 6.079 9.243 -3.212 1.00 29.89 252 LEU A CA 1
ATOM 2008 C C . LEU A 1 252 ? 7.146 9.439 -2.140 1.00 29.89 252 LEU A C 1
ATOM 2010 O O . LEU A 1 252 ? 7.892 10.448 -2.143 1.00 29.89 252 LEU A O 1
#

pLDDT: mean 90.18, std 12.55, range [28.17, 97.94]